Protein AF-A0A8T4UYF8-F1 (afdb_monomer_lite)

Sequence (352 aa):
MVNLKTIGKRIGRGVVSVAPYALANAGAAFVADSGIDSINQVVDLPQVVDDTLFYSSLGLFNLGVVYPIATEGLGNFVRNIFGRNTNVIGRNRLKAGLLAGLTALVVSGGREAFENIDVPSNEEQVIRNLQGNPELEGRIQNYIDNLRGRGLARARGVEDYSIYMKDLKSDEIFVEVNSDRQQMGASTLKLAVLAAGFESIHERRLVYTSEIKSDMEAMICRSNNNATNRMINRVGLDDINNFVKEQGLYQTVVHSIPAGGRTLDNKTSAKDLGNLLESIYEGRLHGSDEMKRILAMDCSGHSDRLVDNTCIPIKQADLRKTGGFVDEVYGKTGTTYGVNANAGVVEAEFLG

pLDDT: mean 71.02, std 25.48, range [24.88, 98.81]

Secondary structure (DSSP, 8-state):
---TTTGGGS--S--SSSHHHHHHHHHHHHHHHS-GGGGGGS-S-HHHHHHHHHHHHHHHHIIIIIHHHHHH-HHHHHHHHHSTT--HHHHHHHHHHHHHHHHHHHHHT--SS-TT----TTHHHHHHHTS--HHHHHHHHHHHHHHHHTT-----SGGG--EEEEETTTTEEEEEESTTS-EE-GGGGHHHHHHHHHHHHHTTSS---HHHHHHHHHHHHT--HHHHHHHHHHH-HHHHHHHHHHTT-TT-B--PPPTT----S-EE-HHHHHHHHHHHHTT-STTHHHHHHHHT---TT---TTTTTSS---SGGGHHHHSEEEEEEEEEEEEETTEEEEEEEEEEEE--

Structure (mmCIF, N/CA/C/O backbone):
data_AF-A0A8T4UYF8-F1
#
_entry.id   AF-A0A8T4UYF8-F1
#
loop_
_atom_site.group_PDB
_atom_site.id
_atom_site.type_symbol
_atom_site.label_atom_id
_atom_site.label_alt_id
_atom_site.label_comp_id
_atom_site.label_asym_id
_atom_site.label_entity_id
_atom_site.label_seq_id
_atom_site.pdbx_PDB_ins_code
_atom_site.Cartn_x
_atom_site.Cartn_y
_atom_site.Cartn_z
_atom_site.occupancy
_atom_site.B_iso_or_equiv
_atom_site.auth_seq_id
_atom_site.auth_comp_id
_atom_site.auth_asym_id
_atom_site.auth_atom_id
_atom_site.pdbx_PDB_model_num
ATOM 1 N N . MET A 1 1 ? -39.645 35.073 28.073 1.00 26.58 1 MET A N 1
ATOM 2 C CA . MET A 1 1 ? -40.871 34.714 27.325 1.00 26.58 1 MET A CA 1
ATOM 3 C C . MET A 1 1 ? -41.079 35.724 26.211 1.00 26.58 1 MET A C 1
ATOM 5 O O . MET A 1 1 ? -41.350 36.882 26.502 1.00 26.58 1 MET A O 1
ATOM 9 N N . VAL A 1 2 ? -40.890 35.322 24.956 1.00 27.44 2 VAL A N 1
ATOM 10 C CA . VAL A 1 2 ? -41.140 36.192 23.796 1.00 27.44 2 VAL A CA 1
ATOM 11 C C . VAL A 1 2 ? -42.595 36.013 23.355 1.00 27.44 2 VAL A C 1
ATOM 13 O O . VAL A 1 2 ? -43.088 34.895 23.247 1.00 27.44 2 VAL A O 1
ATOM 16 N N . ASN A 1 3 ? -43.304 37.127 23.169 1.00 24.88 3 ASN A N 1
ATOM 17 C CA . ASN A 1 3 ? -44.744 37.174 22.918 1.00 24.88 3 ASN A CA 1
ATOM 18 C C . ASN A 1 3 ? -45.065 36.894 21.434 1.00 24.88 3 ASN A C 1
ATOM 20 O O . ASN A 1 3 ? -44.803 37.720 20.561 1.00 24.88 3 ASN A O 1
ATOM 24 N N . LEU A 1 4 ? -45.667 35.730 21.168 1.00 31.03 4 LEU A N 1
ATOM 25 C CA . LEU A 1 4 ? -45.993 35.178 19.842 1.00 31.03 4 LEU A CA 1
ATOM 26 C C . LEU A 1 4 ? -47.048 35.966 19.037 1.00 31.03 4 LEU A C 1
ATOM 28 O O . LEU A 1 4 ? -47.265 35.676 17.861 1.00 31.03 4 LEU A O 1
ATOM 32 N N . LYS A 1 5 ? -47.703 36.986 19.610 1.00 28.25 5 LYS A N 1
ATOM 33 C CA . LYS A 1 5 ? -48.772 37.726 18.909 1.00 28.25 5 LYS A CA 1
ATOM 34 C C . LYS A 1 5 ? -48.280 38.703 17.836 1.00 28.25 5 LYS A C 1
ATOM 36 O O . LYS A 1 5 ? -49.058 39.060 16.953 1.00 28.25 5 LYS A O 1
ATOM 41 N N . THR A 1 6 ? -47.014 39.120 17.856 1.00 29.61 6 THR A N 1
ATOM 42 C CA . THR A 1 6 ? -46.514 40.146 16.917 1.00 29.61 6 THR A CA 1
ATOM 43 C C . THR A 1 6 ? -46.070 39.564 15.567 1.00 29.61 6 THR A C 1
ATOM 45 O O . THR A 1 6 ? -46.096 40.269 14.561 1.00 29.61 6 THR A O 1
ATOM 48 N N . ILE A 1 7 ? -45.753 38.265 15.501 1.00 34.62 7 ILE A N 1
ATOM 49 C CA . ILE A 1 7 ? -45.367 37.584 14.248 1.00 34.62 7 ILE A CA 1
ATOM 50 C C . ILE A 1 7 ? -46.598 37.340 13.349 1.00 34.62 7 ILE A C 1
ATOM 52 O O . ILE A 1 7 ? -46.504 37.391 12.123 1.00 34.62 7 ILE A O 1
ATOM 56 N N . GLY A 1 8 ? -47.788 37.193 13.943 1.00 31.11 8 GLY A N 1
ATOM 57 C CA . GLY A 1 8 ? -49.024 36.853 13.230 1.00 31.11 8 GLY A CA 1
ATOM 58 C C . GLY A 1 8 ? -49.637 37.953 12.352 1.00 31.11 8 GLY A C 1
ATOM 59 O O . GLY A 1 8 ? -50.547 37.662 11.583 1.00 31.11 8 GLY A O 1
ATOM 60 N N . LYS A 1 9 ? -49.172 39.210 12.413 1.00 28.80 9 LYS A N 1
ATOM 61 C CA . LYS A 1 9 ? -49.811 40.322 11.672 1.00 28.80 9 LYS A CA 1
ATOM 62 C C . LYS A 1 9 ? -49.185 40.674 10.318 1.00 28.80 9 LYS A C 1
ATOM 64 O O . LYS A 1 9 ? -49.760 41.491 9.606 1.00 28.80 9 LYS A O 1
ATOM 69 N N . ARG A 1 10 ? -48.067 40.051 9.924 1.00 30.89 10 ARG A N 1
ATOM 70 C CA . ARG A 1 10 ? -47.491 40.205 8.568 1.00 30.89 10 ARG A CA 1
ATOM 71 C C . ARG A 1 10 ? -47.780 39.042 7.616 1.00 30.89 10 ARG A C 1
ATOM 73 O O . ARG A 1 10 ? -47.441 39.139 6.445 1.00 30.89 10 ARG A O 1
ATOM 80 N N . ILE A 1 11 ? -48.465 37.997 8.077 1.00 36.25 11 ILE A N 1
ATOM 81 C CA . ILE A 1 11 ? -48.840 36.829 7.264 1.00 36.25 11 ILE A CA 1
ATOM 82 C C . ILE A 1 11 ? -50.359 36.851 7.048 1.00 36.25 11 ILE A C 1
ATOM 84 O O . ILE A 1 11 ? -51.096 35.945 7.419 1.00 36.25 11 ILE A O 1
ATOM 88 N N . GLY A 1 12 ? -50.854 37.967 6.519 1.00 32.00 12 GLY A N 1
ATOM 89 C CA . GLY A 1 12 ? -52.252 38.136 6.146 1.00 32.00 12 GLY A CA 1
ATOM 90 C C . GLY A 1 12 ? -52.361 38.214 4.633 1.00 32.00 12 GLY A C 1
ATOM 91 O O . GLY A 1 12 ? -52.101 39.280 4.085 1.00 32.00 12 GLY A O 1
ATOM 92 N N . ARG A 1 13 ? -52.809 37.107 4.018 1.00 31.42 13 ARG A N 1
ATOM 93 C CA . ARG A 1 13 ? -53.062 36.847 2.577 1.00 31.42 13 ARG A CA 1
ATOM 94 C C . ARG A 1 13 ? -51.943 36.079 1.868 1.00 31.42 13 ARG A C 1
ATOM 96 O O . ARG A 1 13 ? -51.074 36.650 1.225 1.00 31.42 13 ARG A O 1
ATOM 103 N N . GLY A 1 14 ? -52.029 34.756 1.988 1.00 27.05 14 GLY A N 1
ATOM 104 C CA . GLY A 1 14 ? -51.168 33.784 1.311 1.00 27.05 14 GLY A CA 1
ATOM 105 C C . GLY A 1 14 ? -51.099 32.460 2.073 1.00 27.05 14 GLY A C 1
ATOM 106 O O . GLY A 1 14 ? -50.016 31.944 2.309 1.00 27.05 14 GLY A O 1
ATOM 107 N N . VAL A 1 15 ? -52.237 31.953 2.556 1.00 33.66 15 VAL A N 1
ATOM 108 C CA . VAL A 1 15 ? -52.303 30.702 3.327 1.00 33.66 15 VAL A CA 1
ATOM 109 C C . VAL A 1 15 ? -52.756 29.597 2.384 1.00 33.66 15 VAL A C 1
ATOM 111 O O . VAL A 1 15 ? -53.934 29.590 2.064 1.00 33.66 15 VAL A O 1
ATOM 114 N N . VAL A 1 16 ? -51.821 28.735 1.949 1.00 28.17 16 VAL A N 1
ATOM 115 C CA . VAL A 1 16 ? -51.962 27.255 1.881 1.00 28.17 16 VAL A CA 1
ATOM 116 C C . VAL A 1 16 ? -50.580 26.545 1.895 1.00 28.17 16 VAL A C 1
ATOM 118 O O . VAL A 1 16 ? -50.503 25.422 2.368 1.00 28.17 16 VAL A O 1
ATOM 121 N N . SER A 1 17 ? -49.447 27.149 1.501 1.00 31.88 17 SER A N 1
ATOM 122 C CA . SER A 1 17 ? -48.210 26.362 1.247 1.00 31.88 17 SER A CA 1
ATOM 123 C C . SER A 1 17 ? -47.099 26.367 2.317 1.00 31.88 17 SER A C 1
ATOM 125 O O . SER A 1 17 ? -46.041 25.791 2.079 1.00 31.88 17 SER A O 1
ATOM 127 N N . VAL A 1 18 ? -47.279 26.993 3.487 1.00 29.02 18 VAL A N 1
ATOM 128 C CA . VAL A 1 18 ? -46.158 27.222 4.440 1.00 29.02 18 VAL A CA 1
ATOM 129 C C . VAL A 1 18 ? -46.223 26.353 5.705 1.00 29.02 18 VAL A C 1
ATOM 131 O O . VAL A 1 18 ? -45.251 26.276 6.453 1.00 29.02 18 VAL A O 1
ATOM 134 N N . ALA A 1 19 ? -47.334 25.651 5.944 1.00 27.73 19 ALA A N 1
ATOM 135 C CA . ALA A 1 19 ? -47.501 24.814 7.135 1.00 27.73 19 ALA A CA 1
ATOM 136 C C . ALA A 1 19 ? -46.472 23.661 7.244 1.00 27.73 19 ALA A C 1
ATOM 138 O O . ALA A 1 19 ? -45.906 23.506 8.326 1.00 27.73 19 ALA A O 1
ATOM 139 N N . PRO A 1 20 ? -46.126 22.924 6.163 1.00 32.16 20 PRO A N 1
ATOM 140 C CA . PRO A 1 20 ? -45.162 21.820 6.254 1.00 32.16 20 PRO A CA 1
ATOM 141 C C . PRO A 1 20 ? -43.732 22.306 6.537 1.00 32.16 20 PRO A C 1
ATOM 143 O O . PRO A 1 20 ? -43.001 21.699 7.311 1.00 32.16 20 PRO A O 1
ATOM 146 N N . TYR A 1 21 ? -43.346 23.449 5.961 1.00 32.12 21 TYR A N 1
ATOM 147 C CA . TYR A 1 21 ? -42.014 24.040 6.127 1.00 32.12 21 TYR A CA 1
ATOM 148 C C . TYR A 1 21 ? -41.824 24.704 7.496 1.00 32.12 21 TYR A C 1
ATOM 150 O O . TYR A 1 21 ? -40.721 24.699 8.044 1.00 32.12 21 TYR A O 1
ATOM 158 N N . ALA A 1 22 ? -42.892 25.267 8.065 1.00 32.50 22 ALA A N 1
ATOM 159 C CA . ALA A 1 22 ? -42.878 25.777 9.432 1.00 32.50 22 ALA A CA 1
ATOM 160 C C . ALA A 1 22 ? -42.795 24.632 10.457 1.00 32.50 22 ALA A C 1
ATOM 162 O O . ALA A 1 22 ? -42.057 24.755 11.431 1.00 32.50 22 ALA A O 1
ATOM 163 N N . LEU A 1 23 ? -43.484 23.511 10.206 1.00 35.47 23 LEU A N 1
ATOM 164 C CA . LEU A 1 23 ? -43.421 22.303 11.037 1.00 35.47 23 LEU A CA 1
ATOM 165 C C . LEU A 1 23 ? -42.045 21.624 10.976 1.00 35.47 23 LEU A C 1
ATOM 167 O O . LEU A 1 23 ? -41.491 21.305 12.023 1.00 35.47 23 LEU A O 1
ATOM 171 N N . ALA A 1 24 ? -41.444 21.491 9.788 1.00 38.06 24 ALA A N 1
ATOM 172 C CA . ALA A 1 24 ? -40.109 20.905 9.623 1.00 38.06 24 ALA A CA 1
ATOM 173 C C . ALA A 1 24 ? -39.006 21.717 10.331 1.00 38.06 24 ALA A C 1
ATOM 175 O O . ALA A 1 24 ? -38.120 21.151 10.971 1.00 38.06 24 ALA A O 1
ATOM 176 N N . ASN A 1 25 ? -39.087 23.052 10.287 1.00 37.75 25 ASN A N 1
ATOM 177 C CA . ASN A 1 25 ? -38.146 23.919 11.004 1.00 37.75 25 ASN A CA 1
ATOM 178 C C . ASN A 1 25 ? -38.409 23.958 12.521 1.00 37.75 25 ASN A C 1
ATOM 180 O O . ASN A 1 25 ? -37.461 24.070 13.297 1.00 37.75 25 ASN A O 1
ATOM 184 N N . ALA A 1 26 ? -39.668 23.839 12.960 1.00 35.84 26 ALA A N 1
ATOM 185 C CA . ALA A 1 26 ? -40.013 23.741 14.379 1.00 35.84 26 ALA A CA 1
ATOM 186 C C . ALA A 1 26 ? -39.571 22.400 14.996 1.00 35.84 26 ALA A C 1
ATOM 188 O O . ALA A 1 26 ? -39.073 22.394 16.119 1.00 35.84 26 ALA A O 1
ATOM 189 N N . GLY A 1 27 ? -39.676 21.290 14.252 1.00 37.41 27 GLY A N 1
ATOM 190 C CA . GLY A 1 27 ? -39.183 19.971 14.668 1.00 37.41 27 GLY A CA 1
ATOM 191 C C . GLY A 1 27 ? -37.662 19.939 14.835 1.00 37.41 27 GLY A C 1
ATOM 192 O O . GLY A 1 27 ? -37.162 19.524 15.878 1.00 37.41 27 GLY A O 1
ATOM 193 N N . ALA A 1 28 ? -36.922 20.502 13.873 1.00 39.75 28 ALA A N 1
ATOM 194 C CA . ALA A 1 28 ? -35.467 20.635 13.968 1.00 39.75 28 ALA A CA 1
ATOM 195 C C . ALA A 1 28 ? -35.020 21.522 15.150 1.00 39.75 28 ALA A C 1
ATOM 197 O O . ALA A 1 28 ? -34.016 21.227 15.796 1.00 39.75 28 ALA A O 1
ATOM 198 N N . ALA A 1 29 ? -35.773 22.584 15.466 1.00 34.88 29 ALA A N 1
ATOM 199 C CA . ALA A 1 29 ? -35.500 23.437 16.622 1.00 34.88 29 ALA A CA 1
ATOM 200 C C . ALA A 1 29 ? -35.804 22.736 17.960 1.00 34.88 29 ALA A C 1
ATOM 202 O O . ALA A 1 29 ? -35.047 22.900 18.912 1.00 34.88 29 ALA A O 1
ATOM 203 N N . PHE A 1 30 ? -36.862 21.923 18.031 1.00 34.69 30 PHE A N 1
ATOM 204 C CA . PHE A 1 30 ? -37.230 21.173 19.236 1.00 34.69 30 PHE A CA 1
ATOM 205 C C . PHE A 1 30 ? -36.203 20.084 19.589 1.00 34.69 30 PHE A C 1
ATOM 207 O O . PHE A 1 30 ? -35.851 19.934 20.756 1.00 34.69 30 PHE A O 1
ATOM 214 N N . VAL A 1 31 ? -35.664 19.378 18.588 1.00 39.56 31 VAL A N 1
ATOM 215 C CA . VAL A 1 31 ? -34.604 18.362 18.765 1.00 39.56 31 VAL A CA 1
ATOM 216 C C . VAL A 1 31 ? -33.246 18.994 19.094 1.00 39.56 31 VAL A C 1
ATOM 218 O O . VAL A 1 31 ? -32.438 18.396 19.796 1.00 39.56 31 VAL A O 1
ATOM 221 N N . ALA A 1 32 ? -32.985 20.214 18.618 1.00 38.75 32 ALA A N 1
ATOM 222 C CA . ALA A 1 32 ? -31.758 20.939 18.944 1.00 38.75 32 ALA A CA 1
ATOM 223 C C . ALA A 1 32 ? -31.771 21.557 20.358 1.00 38.75 32 ALA A C 1
ATOM 225 O O . ALA A 1 32 ? -30.708 21.687 20.961 1.00 38.75 32 ALA A O 1
ATOM 226 N N . ASP A 1 33 ? -32.946 21.940 20.876 1.00 32.50 33 ASP A N 1
ATOM 227 C CA . ASP A 1 33 ? -33.107 22.552 22.210 1.00 32.50 33 ASP A CA 1
ATOM 228 C C . ASP A 1 33 ? -33.324 21.499 23.318 1.00 32.50 33 ASP A C 1
ATOM 230 O O . ASP A 1 33 ? -32.934 21.693 24.469 1.00 32.50 33 ASP A O 1
ATOM 234 N N . SER A 1 34 ? -33.879 20.336 22.963 1.00 31.22 34 SER A N 1
ATOM 235 C CA . SER A 1 34 ? -34.036 19.188 23.861 1.00 31.22 34 SER A CA 1
ATOM 236 C C . SER A 1 34 ? -32.854 18.242 23.667 1.00 31.22 34 SER A C 1
ATOM 238 O O . SER A 1 34 ? -32.863 17.411 22.764 1.00 31.22 34 SER A O 1
ATOM 240 N N . GLY A 1 35 ? -31.818 18.363 24.499 1.00 31.23 35 GLY A N 1
ATOM 241 C CA . GLY A 1 35 ? -30.735 17.377 24.544 1.00 31.23 35 GLY A CA 1
ATOM 242 C C . GLY A 1 35 ? -31.276 15.938 24.578 1.00 31.23 35 GLY A C 1
ATOM 243 O O . GLY A 1 35 ? -32.357 15.691 25.114 1.00 31.23 35 GLY A O 1
ATOM 244 N N . ILE A 1 36 ? -30.505 15.013 23.998 1.00 35.94 36 ILE A N 1
ATOM 245 C CA . ILE A 1 36 ? -30.775 13.578 23.739 1.00 35.94 36 ILE A CA 1
ATOM 246 C C . ILE A 1 36 ? -31.437 12.795 24.903 1.00 35.94 36 ILE A C 1
ATOM 248 O O . ILE A 1 36 ? -31.991 11.721 24.690 1.00 35.94 36 ILE A O 1
ATOM 252 N N . ASP A 1 37 ? -31.495 13.345 26.111 1.00 31.83 37 ASP A N 1
ATOM 253 C CA . ASP A 1 37 ? -31.979 12.679 27.319 1.00 31.83 37 ASP A CA 1
ATOM 254 C C . ASP A 1 37 ? -33.512 12.659 27.515 1.00 31.83 37 ASP A C 1
ATOM 256 O O . ASP A 1 37 ? -33.985 12.081 28.492 1.00 31.83 37 ASP A O 1
ATOM 260 N N . SER A 1 38 ? -34.325 13.243 26.621 1.00 32.69 38 SER A N 1
ATOM 261 C CA . SER A 1 38 ? -35.788 13.371 26.850 1.00 32.69 38 SER A CA 1
ATOM 262 C C . SER A 1 38 ? -36.702 12.521 25.953 1.00 32.69 38 SER A C 1
ATOM 264 O O . SER A 1 38 ? -37.920 12.554 26.138 1.00 32.69 38 SER A O 1
ATOM 266 N N . ILE A 1 39 ? -36.166 11.716 25.024 1.00 34.59 39 ILE A N 1
ATOM 267 C CA . ILE A 1 39 ? -36.991 10.880 24.118 1.00 34.59 39 ILE A CA 1
ATOM 268 C C . ILE A 1 39 ? -37.855 9.864 24.892 1.00 34.59 39 ILE A C 1
ATOM 270 O O . ILE A 1 39 ? -38.942 9.509 24.448 1.00 34.59 39 ILE A O 1
ATOM 274 N N . ASN A 1 40 ? -37.453 9.486 26.108 1.00 31.97 40 ASN A N 1
ATOM 275 C CA . ASN A 1 40 ? -38.199 8.536 26.938 1.00 31.97 40 ASN A CA 1
ATOM 276 C C . ASN A 1 40 ? -39.449 9.114 27.635 1.00 31.97 40 ASN A C 1
ATOM 278 O O . ASN A 1 40 ? -40.141 8.363 28.316 1.00 31.97 40 ASN A O 1
ATOM 282 N N . GLN A 1 41 ? -39.749 10.417 27.519 1.00 32.91 41 GLN A N 1
ATOM 283 C CA . GLN A 1 41 ? -40.900 11.031 28.208 1.00 32.91 41 GLN A CA 1
ATOM 284 C C . GLN A 1 41 ? -42.023 11.532 27.289 1.00 32.91 41 GLN A C 1
ATOM 286 O O . GLN A 1 41 ? -43.061 11.955 27.798 1.00 32.91 41 GLN A O 1
ATOM 291 N N . VAL A 1 42 ? -41.882 11.450 25.960 1.00 32.78 42 VAL A N 1
ATOM 292 C CA . VAL A 1 42 ? -42.916 11.925 25.025 1.00 32.78 42 VAL A CA 1
ATOM 293 C C . VAL A 1 42 ? -43.492 10.777 24.187 1.00 32.78 42 VAL A C 1
ATOM 295 O O . VAL A 1 42 ? -43.144 10.585 23.032 1.00 32.78 42 VAL A O 1
ATOM 298 N N . VAL A 1 43 ? -44.447 10.091 24.821 1.00 30.83 43 VAL A N 1
ATOM 299 C CA . VAL A 1 43 ? -45.729 9.612 24.266 1.00 30.83 43 VAL A CA 1
ATOM 300 C C . VAL A 1 43 ? -45.731 8.427 23.279 1.00 30.83 43 VAL A C 1
ATOM 302 O O . VAL A 1 43 ? -45.382 8.534 22.109 1.00 30.83 43 VAL A O 1
ATOM 305 N N . ASP A 1 44 ? -46.331 7.337 23.774 1.00 37.06 44 ASP A N 1
ATOM 306 C CA . ASP A 1 44 ? -46.892 6.163 23.086 1.00 37.06 44 ASP A CA 1
ATOM 307 C C . ASP A 1 44 ? -47.939 6.500 21.999 1.00 37.06 44 ASP A C 1
ATOM 309 O O . ASP A 1 44 ? -49.135 6.252 22.164 1.00 37.06 44 ASP A O 1
ATOM 313 N N . LEU A 1 45 ? -47.518 7.036 20.852 1.00 34.25 45 LEU A N 1
ATOM 314 C CA . LEU A 1 45 ? -48.330 7.062 19.626 1.00 34.25 45 LEU A CA 1
ATOM 315 C C . LEU A 1 45 ? -47.416 6.874 18.397 1.00 34.25 45 LEU A C 1
ATOM 317 O O . LEU A 1 45 ? -46.779 7.842 17.978 1.00 34.25 45 LEU A O 1
ATOM 321 N N . PRO A 1 46 ? -47.363 5.672 17.782 1.00 41.53 46 PRO A N 1
ATOM 322 C CA . PRO A 1 46 ? -46.419 5.341 16.702 1.00 41.53 46 PRO A CA 1
ATOM 323 C C . PRO A 1 46 ? -46.420 6.340 15.533 1.00 41.53 46 PRO A C 1
ATOM 325 O O . PRO A 1 46 ? -45.372 6.725 15.033 1.00 41.53 46 PRO A O 1
ATOM 328 N N . GLN A 1 47 ? -47.598 6.855 15.169 1.00 38.72 47 GLN A N 1
ATOM 329 C CA . GLN A 1 47 ? -47.774 7.779 14.044 1.00 38.72 47 GLN A CA 1
ATOM 330 C C . GLN A 1 47 ? -47.121 9.157 14.250 1.00 38.72 47 GLN A C 1
ATOM 332 O O . GLN A 1 47 ? -46.646 9.766 13.299 1.00 38.72 47 GLN A O 1
ATOM 337 N N . VAL A 1 48 ? -47.077 9.660 15.489 1.00 38.69 48 VAL A N 1
ATOM 338 C CA . VAL A 1 48 ? -46.519 10.994 15.785 1.00 38.69 48 VAL A CA 1
ATOM 339 C C . VAL A 1 48 ? -44.990 10.958 15.786 1.00 38.69 48 VAL A C 1
ATOM 341 O O . VAL A 1 48 ? -44.346 11.943 15.419 1.00 38.69 48 VAL A O 1
ATOM 344 N N . VAL A 1 49 ? -44.410 9.820 16.175 1.00 44.28 49 VAL A N 1
ATOM 345 C CA . VAL A 1 49 ? -42.962 9.586 16.173 1.00 44.28 49 VAL A CA 1
ATOM 346 C C . VAL A 1 49 ? -42.440 9.527 14.737 1.00 44.28 49 VAL A C 1
ATOM 348 O O . VAL A 1 49 ? -41.473 10.224 14.426 1.00 44.28 49 VAL A O 1
ATOM 351 N N . ASP A 1 50 ? -43.134 8.806 13.853 1.00 48.34 50 ASP A N 1
ATOM 352 C CA . ASP A 1 50 ? -42.765 8.675 12.439 1.00 48.34 50 ASP A CA 1
ATOM 353 C C . ASP A 1 50 ? -42.857 10.015 11.693 1.00 48.34 50 ASP A C 1
ATOM 355 O O . ASP A 1 50 ? -41.898 10.426 11.038 1.00 48.34 50 ASP A O 1
ATOM 359 N N . ASP A 1 51 ? -43.944 10.774 11.871 1.00 45.22 51 ASP A N 1
ATOM 360 C CA . ASP A 1 51 ? -44.089 12.096 11.248 1.00 45.22 51 ASP A CA 1
ATOM 361 C C . ASP A 1 51 ? -43.025 13.085 11.758 1.00 45.22 51 ASP A C 1
ATOM 363 O O . ASP A 1 51 ? -42.410 13.827 10.984 1.00 45.22 51 ASP A O 1
ATOM 367 N N . THR A 1 52 ? -42.750 13.083 13.066 1.00 46.81 52 THR A N 1
ATOM 368 C CA . THR A 1 52 ? -41.750 13.981 13.668 1.00 46.81 52 THR A CA 1
ATOM 369 C C . THR A 1 52 ? -40.338 13.639 13.194 1.00 46.81 52 THR A C 1
ATOM 371 O O . THR A 1 52 ? -39.564 14.545 12.864 1.00 46.81 52 THR A O 1
ATOM 374 N N . LEU A 1 53 ? -40.000 12.349 13.107 1.00 48.81 53 LEU A N 1
ATOM 375 C CA . LEU A 1 53 ? -38.721 11.870 12.580 1.00 48.81 53 LEU A CA 1
ATOM 376 C C . LEU A 1 53 ? -38.577 12.191 11.094 1.00 48.81 53 LEU A C 1
ATOM 378 O O . LEU A 1 53 ? -37.529 12.694 10.684 1.00 48.81 53 LEU A O 1
ATOM 382 N N . PHE A 1 54 ? -39.625 11.977 10.299 1.00 49.88 54 PHE A N 1
ATOM 383 C CA . PHE A 1 54 ? -39.633 12.279 8.872 1.00 49.88 54 PHE A CA 1
ATOM 384 C C . PHE A 1 54 ? -39.380 13.768 8.601 1.00 49.88 54 PHE A C 1
ATOM 386 O O . PHE A 1 54 ? -38.445 14.122 7.876 1.00 49.88 54 PHE A O 1
ATOM 393 N N . TYR A 1 55 ? -40.152 14.662 9.227 1.00 48.88 55 TYR A N 1
ATOM 394 C CA . TYR A 1 55 ? -40.023 16.103 8.991 1.00 48.88 55 TYR A CA 1
ATOM 395 C C . TYR A 1 55 ? -38.725 16.695 9.555 1.00 48.88 55 TYR A C 1
ATOM 397 O O . TYR A 1 55 ? -38.149 17.596 8.936 1.00 48.88 55 TYR A O 1
ATOM 405 N N . SER A 1 56 ? -38.217 16.167 10.673 1.00 51.03 56 SER A N 1
ATOM 406 C CA . SER A 1 56 ? -36.908 16.562 11.215 1.00 51.03 56 SER A CA 1
ATOM 407 C C . SER A 1 56 ? -35.769 16.131 10.288 1.00 51.03 56 SER A C 1
ATOM 409 O O . SER A 1 56 ? -34.851 16.909 10.015 1.00 51.03 56 SER A O 1
ATOM 411 N N . SER A 1 57 ? -35.866 14.925 9.729 1.00 52.09 57 SER A N 1
ATOM 412 C CA . SER A 1 57 ? -34.875 14.376 8.803 1.00 52.09 57 SER A CA 1
ATOM 413 C C . SER A 1 57 ? -34.862 15.127 7.465 1.00 52.09 57 SER A C 1
ATOM 415 O O . SER A 1 57 ? -33.803 15.497 6.956 1.00 52.09 57 SER A O 1
ATOM 417 N N . LEU A 1 58 ? -36.038 15.482 6.941 1.00 52.69 58 LEU A N 1
ATOM 418 C CA . LEU A 1 58 ? -36.162 16.319 5.747 1.00 52.69 58 LEU A CA 1
ATOM 419 C C . LEU A 1 58 ? -35.620 17.744 5.977 1.00 52.69 58 LEU A C 1
ATOM 421 O O . LEU A 1 58 ? -35.024 18.343 5.078 1.00 52.69 58 LEU A O 1
ATOM 425 N N . GLY A 1 59 ? -35.785 18.290 7.186 1.00 51.78 59 GLY A N 1
ATOM 426 C CA . GLY A 1 59 ? -35.187 19.565 7.593 1.00 51.78 59 GLY A CA 1
ATOM 427 C C . GLY A 1 59 ? -33.656 19.526 7.573 1.00 51.78 59 GLY A C 1
ATOM 428 O O . GLY A 1 59 ? -33.017 20.418 7.008 1.00 51.78 59 GLY A O 1
ATOM 429 N N . LEU A 1 60 ? -33.061 18.459 8.111 1.00 51.94 60 LEU A N 1
ATOM 430 C CA . LEU A 1 60 ? -31.610 18.249 8.103 1.00 51.94 60 LEU A CA 1
ATOM 431 C C . LEU A 1 60 ? -31.055 18.024 6.690 1.00 51.94 60 LEU A C 1
ATOM 433 O O . LEU A 1 60 ? -30.023 18.605 6.349 1.00 51.94 60 LEU A O 1
ATOM 437 N N . PHE A 1 61 ? -31.755 17.264 5.841 1.00 53.91 61 PHE A N 1
ATOM 438 C CA . PHE A 1 61 ? -31.393 17.101 4.429 1.00 53.91 61 PHE A CA 1
ATOM 439 C C . PHE A 1 61 ? -31.420 18.441 3.683 1.00 53.91 61 PHE A C 1
ATOM 441 O O . PHE A 1 61 ? -30.472 18.793 2.977 1.00 53.91 61 PHE A O 1
ATOM 448 N N . ASN A 1 62 ? -32.464 19.247 3.892 1.00 52.12 62 ASN A N 1
ATOM 449 C CA . ASN A 1 62 ? -32.560 20.563 3.269 1.00 52.12 62 ASN A CA 1
ATOM 450 C C . ASN A 1 62 ? -31.433 21.500 3.716 1.00 52.12 62 ASN A C 1
ATOM 452 O O . ASN A 1 62 ? -30.839 22.172 2.879 1.00 52.12 62 ASN A O 1
ATOM 456 N N . LEU A 1 63 ? -31.094 21.528 5.007 1.00 52.78 63 LEU A N 1
ATOM 457 C CA . LEU A 1 63 ? -30.024 22.384 5.530 1.00 52.78 63 LEU A CA 1
ATOM 458 C C . LEU A 1 63 ? -28.616 21.897 5.157 1.00 52.78 63 LEU A C 1
ATOM 460 O O . LEU A 1 63 ? -27.708 22.718 5.015 1.00 52.78 63 LEU A O 1
ATOM 464 N N . GLY A 1 64 ? -28.419 20.583 5.031 1.00 52.00 64 GLY A N 1
ATOM 465 C CA . GLY A 1 64 ? -27.121 19.971 4.738 1.00 52.00 64 GLY A CA 1
ATOM 466 C C . GLY A 1 64 ? -26.805 19.827 3.248 1.00 52.00 64 GLY A C 1
ATOM 467 O O . GLY A 1 64 ? -25.631 19.814 2.884 1.00 52.00 64 GLY A O 1
ATOM 468 N N . VAL A 1 65 ? -27.829 19.730 2.393 1.00 52.81 65 VAL A N 1
ATOM 469 C CA . VAL A 1 65 ? -27.677 19.392 0.967 1.00 52.81 65 VAL A CA 1
ATOM 470 C C . VAL A 1 65 ? -28.342 20.433 0.069 1.00 52.81 65 VAL A C 1
ATOM 472 O O . VAL A 1 65 ? -27.665 21.091 -0.718 1.00 52.81 65 VAL A O 1
ATOM 475 N N . VAL A 1 66 ? -29.657 20.630 0.196 1.00 49.94 66 VAL A N 1
ATOM 476 C CA . VAL A 1 66 ? -30.426 21.441 -0.769 1.00 49.94 66 VAL A CA 1
ATOM 477 C C . VAL A 1 66 ? -30.090 22.929 -0.669 1.00 49.94 66 VAL A C 1
ATOM 479 O O . VAL A 1 66 ? -29.841 23.575 -1.686 1.00 49.94 66 VAL A O 1
ATOM 482 N N . TYR A 1 67 ? -30.046 23.478 0.545 1.00 49.16 67 TYR A N 1
ATOM 483 C CA . TYR A 1 67 ? -29.763 24.891 0.786 1.00 49.16 67 TYR A CA 1
ATOM 484 C C . TYR A 1 67 ? -28.358 25.288 0.297 1.00 49.16 67 TYR A C 1
ATOM 486 O O . TYR A 1 67 ? -28.278 26.218 -0.502 1.00 49.16 67 TYR A O 1
ATOM 494 N N . PRO A 1 68 ? -27.272 24.563 0.638 1.00 49.31 68 PRO A N 1
ATOM 495 C CA . PRO A 1 68 ? -25.943 24.848 0.095 1.00 49.31 68 PRO A CA 1
ATOM 496 C C . PRO A 1 68 ? -25.861 24.769 -1.436 1.00 49.31 68 PRO A C 1
ATOM 498 O O . PRO A 1 68 ? -25.251 25.637 -2.057 1.00 49.31 68 PRO A O 1
ATOM 501 N N . ILE A 1 69 ? -26.500 23.774 -2.070 1.00 49.88 69 ILE A N 1
ATOM 502 C CA . ILE A 1 69 ? -26.540 23.669 -3.541 1.00 49.88 69 ILE A CA 1
ATOM 503 C C . ILE A 1 69 ? -27.240 24.888 -4.147 1.00 49.88 69 ILE A C 1
ATOM 505 O O . ILE A 1 69 ? -26.751 25.449 -5.129 1.00 49.88 69 ILE A O 1
ATOM 509 N N . ALA A 1 70 ? -28.364 25.305 -3.564 1.00 42.50 70 ALA A N 1
ATOM 510 C CA . ALA A 1 70 ? -29.137 26.442 -4.043 1.00 42.50 70 ALA A CA 1
ATOM 511 C C . ALA A 1 70 ? -28.400 27.780 -3.862 1.00 42.50 70 ALA A C 1
ATOM 513 O O . ALA A 1 70 ? -28.548 28.668 -4.700 1.00 42.50 70 ALA A O 1
ATOM 514 N N . THR A 1 71 ? -27.599 27.934 -2.802 1.00 44.53 71 THR A N 1
ATOM 515 C CA . THR A 1 71 ? -26.887 29.189 -2.513 1.00 44.53 71 THR A CA 1
ATOM 516 C C . THR A 1 71 ? -25.507 29.281 -3.161 1.00 44.53 71 THR A C 1
ATOM 518 O O . THR A 1 71 ? -25.084 30.372 -3.531 1.00 44.53 71 THR A O 1
ATOM 521 N N . GLU A 1 72 ? -24.789 28.165 -3.296 1.00 54.06 72 GLU A N 1
ATOM 522 C CA . GLU A 1 72 ? -23.385 28.147 -3.744 1.00 54.06 72 GLU A CA 1
ATOM 523 C C . GLU A 1 72 ? -23.207 27.560 -5.156 1.00 54.06 72 GLU A C 1
ATOM 525 O O . GLU A 1 72 ? -22.169 27.771 -5.793 1.00 54.06 72 GLU A O 1
ATOM 530 N N . GLY A 1 73 ? -24.222 26.857 -5.668 1.00 44.84 73 GLY A N 1
ATOM 531 C CA . GLY A 1 73 ? -24.206 26.151 -6.947 1.00 44.84 73 GLY A CA 1
ATOM 532 C C . GLY A 1 73 ? -23.581 24.755 -6.851 1.00 44.84 73 GLY A C 1
ATOM 533 O O . GLY A 1 73 ? -22.583 24.542 -6.160 1.00 44.84 73 GLY A O 1
ATOM 534 N N . LEU A 1 74 ? -24.134 23.793 -7.603 1.00 44.91 74 LEU A N 1
ATOM 535 C CA . LEU A 1 74 ? -23.767 22.368 -7.531 1.00 44.91 74 LEU A CA 1
ATOM 536 C C . LEU A 1 74 ? -22.260 22.111 -7.714 1.00 44.91 74 LEU A C 1
ATOM 538 O O . LEU A 1 74 ? -21.672 21.323 -6.982 1.00 44.91 74 LEU A O 1
ATOM 542 N N . GLY A 1 75 ? -21.608 22.805 -8.651 1.00 43.28 75 GLY A N 1
ATOM 543 C CA . GLY A 1 75 ? -20.173 22.630 -8.898 1.00 43.28 75 GLY A CA 1
ATOM 544 C C . GLY A 1 75 ? -19.285 23.096 -7.738 1.00 43.28 75 GLY A C 1
ATOM 545 O O . GLY A 1 75 ? -18.264 22.469 -7.456 1.00 43.28 75 GLY A O 1
ATOM 546 N N . ASN A 1 76 ? -19.672 24.166 -7.037 1.00 52.53 76 ASN A N 1
ATOM 547 C CA . ASN A 1 76 ? -18.940 24.638 -5.861 1.00 52.53 76 ASN A CA 1
ATOM 548 C C . ASN A 1 76 ? -19.276 23.804 -4.627 1.00 52.53 76 ASN A C 1
ATOM 550 O O . ASN A 1 76 ? -18.374 23.523 -3.851 1.00 52.53 76 ASN A O 1
ATOM 554 N N . PHE A 1 77 ? -20.518 23.333 -4.500 1.00 54.22 77 PHE A N 1
ATOM 555 C CA . PHE A 1 77 ? -20.921 22.370 -3.478 1.00 54.22 77 PHE A CA 1
ATOM 556 C C . PHE A 1 77 ? -20.084 21.085 -3.568 1.00 54.22 77 PHE A C 1
ATOM 558 O O . PHE A 1 77 ? -19.415 20.721 -2.607 1.00 54.22 77 PHE A O 1
ATOM 565 N N . VAL A 1 78 ? -20.000 20.463 -4.750 1.00 51.38 78 VAL A N 1
ATOM 566 C CA . VAL A 1 78 ? -19.160 19.272 -4.984 1.00 51.38 78 VAL A CA 1
ATOM 567 C C . VAL A 1 78 ? -17.685 19.572 -4.685 1.00 51.38 78 VAL A C 1
ATOM 569 O O . VAL A 1 78 ? -17.012 18.793 -4.010 1.00 51.38 78 VAL A O 1
ATOM 572 N N . ARG A 1 79 ? -17.171 20.738 -5.097 1.00 52.47 79 ARG A N 1
ATOM 573 C CA . ARG A 1 79 ? -15.787 21.148 -4.803 1.00 52.47 79 ARG A CA 1
ATOM 574 C C . ARG A 1 79 ? -15.540 21.410 -3.311 1.00 52.47 79 ARG A C 1
ATOM 576 O O . ARG A 1 79 ? -14.457 21.108 -2.828 1.00 52.47 79 ARG A O 1
ATOM 583 N N . ASN A 1 80 ? -16.519 21.925 -2.574 1.00 53.88 80 ASN A N 1
ATOM 584 C CA . ASN A 1 80 ? -16.467 22.159 -1.126 1.00 53.88 80 ASN A CA 1
ATOM 585 C C . ASN A 1 80 ? -16.692 20.882 -0.302 1.00 53.88 80 ASN A C 1
ATOM 587 O O . ASN A 1 80 ? -16.599 20.923 0.922 1.00 53.88 80 ASN A O 1
ATOM 591 N N . ILE A 1 81 ? -16.970 19.752 -0.949 1.00 52.47 81 ILE A N 1
ATOM 592 C CA . ILE A 1 81 ? -17.137 18.444 -0.308 1.00 52.47 81 ILE A CA 1
ATOM 593 C C . ILE A 1 81 ? -15.920 17.564 -0.572 1.00 52.47 81 ILE A C 1
ATOM 595 O O . ILE A 1 81 ? -15.324 17.022 0.358 1.00 52.47 81 ILE A O 1
ATOM 599 N N . PHE A 1 82 ? -15.522 17.478 -1.840 1.00 50.19 82 PHE A N 1
ATOM 600 C CA . PHE A 1 82 ? -14.428 16.627 -2.312 1.00 50.19 82 PHE A CA 1
ATOM 601 C C . PHE A 1 82 ? -13.112 17.401 -2.505 1.00 50.19 82 PHE A C 1
ATOM 603 O O . PHE A 1 82 ? -12.115 16.861 -2.980 1.00 50.19 82 PHE A O 1
ATOM 610 N N . GLY A 1 83 ? -13.090 18.687 -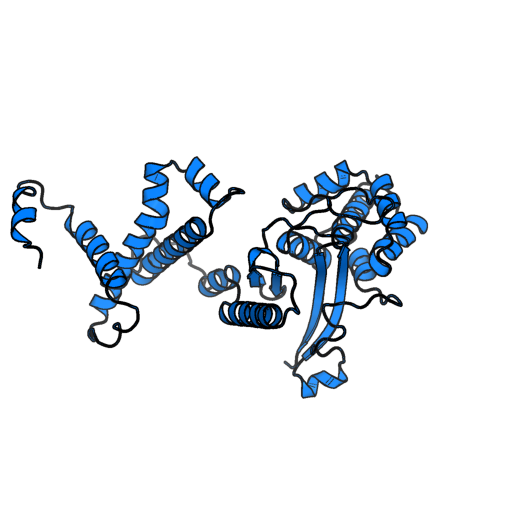2.145 1.00 42.53 83 GLY A N 1
ATOM 611 C CA . GLY A 1 83 ? -11.915 19.546 -2.235 1.00 42.53 83 GLY A CA 1
ATOM 612 C C . GLY A 1 83 ? -10.882 19.290 -1.139 1.00 42.53 83 GLY A C 1
ATOM 613 O O . GLY A 1 83 ? -11.182 18.848 -0.031 1.00 42.53 83 GLY A O 1
ATOM 614 N N . ARG A 1 84 ? -9.631 19.646 -1.438 1.00 39.44 84 ARG A N 1
ATOM 615 C CA . ARG A 1 84 ? -8.454 19.399 -0.586 1.00 39.44 84 ARG A CA 1
ATOM 616 C C . ARG A 1 84 ? -8.411 20.192 0.739 1.00 39.44 84 ARG A C 1
ATOM 618 O O . ARG A 1 84 ? -7.557 19.894 1.559 1.00 39.44 84 ARG A O 1
ATOM 625 N N . ASN A 1 85 ? -9.305 21.167 0.961 1.00 42.22 85 ASN A N 1
ATOM 626 C CA . ASN A 1 85 ? -9.266 22.117 2.097 1.00 42.22 85 ASN A CA 1
ATOM 627 C C . ASN A 1 85 ? -10.559 22.172 2.940 1.00 42.22 85 ASN A C 1
ATOM 629 O O . ASN A 1 85 ? -10.829 23.154 3.628 1.00 42.22 85 ASN A O 1
ATOM 633 N N . THR A 1 86 ? -11.404 21.150 2.875 1.00 45.44 86 THR A N 1
ATOM 634 C CA . THR A 1 86 ? -12.713 21.171 3.542 1.00 45.44 86 THR A CA 1
ATOM 635 C C . THR A 1 86 ? -12.576 20.928 5.046 1.00 45.44 86 THR A C 1
ATOM 637 O O . THR A 1 86 ? -12.092 19.873 5.453 1.00 45.44 86 THR A O 1
ATOM 640 N N . ASN A 1 87 ? -13.035 21.873 5.873 1.00 44.09 87 ASN A N 1
ATOM 641 C CA . ASN A 1 87 ? -13.056 21.712 7.329 1.00 44.09 87 ASN A CA 1
ATOM 642 C C . ASN A 1 87 ? -14.012 20.581 7.755 1.00 44.09 87 ASN A C 1
ATOM 644 O O . ASN A 1 87 ? -15.093 20.426 7.184 1.00 44.09 87 ASN A O 1
ATOM 648 N N . VAL A 1 88 ? -13.636 19.847 8.809 1.00 39.31 88 VAL A N 1
ATOM 649 C CA . VAL A 1 88 ? -14.351 18.681 9.381 1.00 39.31 88 VAL A CA 1
ATOM 650 C C . VAL A 1 88 ? -15.852 18.939 9.578 1.00 39.31 88 VAL A C 1
ATOM 652 O O . VAL A 1 88 ? -16.687 18.084 9.292 1.00 39.31 88 VAL A O 1
ATOM 655 N N . ILE A 1 89 ? -16.211 20.162 9.973 1.00 37.19 89 ILE A N 1
ATOM 656 C CA . ILE A 1 89 ? -17.597 20.598 10.189 1.00 37.19 89 ILE A CA 1
ATOM 657 C C . ILE A 1 89 ? -18.431 20.524 8.895 1.00 37.19 89 ILE A C 1
ATOM 659 O O . ILE A 1 89 ? -19.588 20.121 8.941 1.00 37.19 89 ILE A O 1
ATOM 663 N N . GLY A 1 90 ? -17.865 20.865 7.733 1.00 42.12 90 GLY A N 1
ATOM 664 C CA . GLY A 1 90 ? -18.572 20.812 6.446 1.00 42.12 90 GLY A CA 1
ATOM 665 C C . GLY A 1 90 ? -18.863 19.381 5.988 1.00 42.12 90 GLY A C 1
ATOM 666 O O . GLY A 1 90 ? -19.976 19.083 5.559 1.00 42.12 90 GLY A O 1
ATOM 667 N N . ARG A 1 91 ? -17.898 18.468 6.169 1.00 49.53 91 ARG A N 1
ATOM 668 C CA . ARG A 1 91 ? -18.068 17.041 5.842 1.00 49.53 91 ARG A CA 1
ATOM 669 C C . ARG A 1 91 ? -19.064 16.350 6.774 1.00 49.53 91 ARG A C 1
ATOM 671 O O . ARG A 1 91 ? -19.906 15.595 6.299 1.00 49.53 91 ARG A O 1
ATOM 678 N N . ASN A 1 92 ? -19.025 16.655 8.071 1.00 44.06 92 ASN A N 1
ATOM 679 C CA . ASN A 1 92 ? -19.970 16.091 9.040 1.00 44.06 92 ASN A CA 1
ATOM 680 C C . ASN A 1 92 ? -21.403 16.586 8.803 1.00 44.06 92 ASN A C 1
ATOM 682 O O . ASN A 1 92 ? -22.342 15.806 8.926 1.00 44.06 92 ASN A O 1
ATOM 686 N N . ARG A 1 93 ? -21.582 17.848 8.386 1.00 46.28 93 ARG A N 1
ATOM 687 C CA . ARG A 1 93 ? -22.898 18.389 8.002 1.00 46.28 93 ARG A CA 1
ATOM 688 C C . ARG A 1 93 ? -23.465 17.725 6.748 1.00 46.28 93 ARG A C 1
ATOM 690 O O . ARG A 1 93 ? -24.664 17.472 6.706 1.00 46.28 93 ARG A O 1
ATOM 697 N N . LEU A 1 94 ? -22.624 17.396 5.766 1.00 49.53 94 LEU A N 1
ATOM 698 C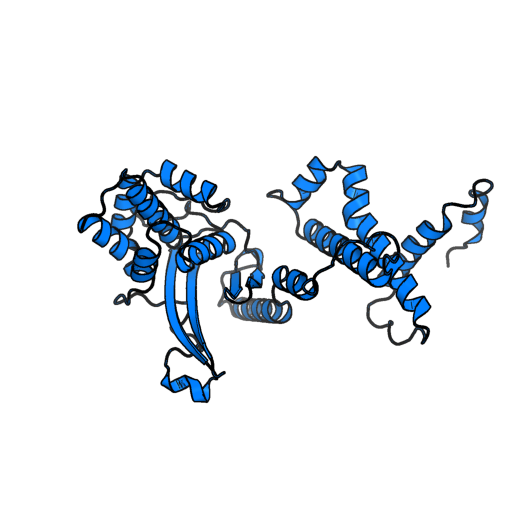 CA . LEU A 1 94 ? -23.050 16.642 4.586 1.00 49.53 94 LEU A CA 1
ATOM 699 C C . LEU A 1 94 ? -23.422 15.196 4.932 1.00 49.53 94 LEU A C 1
ATOM 701 O O . LEU A 1 94 ? -24.476 14.733 4.510 1.00 49.53 94 LEU A O 1
ATOM 705 N N . LYS A 1 95 ? -22.578 14.496 5.705 1.00 46.56 95 LYS A N 1
ATOM 706 C CA . LYS A 1 95 ? -22.858 13.123 6.155 1.00 46.56 95 LYS A CA 1
ATOM 707 C C . LYS A 1 95 ? -24.176 13.065 6.930 1.00 46.56 95 LYS A C 1
ATOM 709 O O . LYS A 1 95 ? -25.011 12.224 6.628 1.00 46.56 95 LYS A O 1
ATOM 714 N N . ALA A 1 96 ? -24.399 14.009 7.847 1.00 46.91 96 ALA A N 1
ATOM 715 C CA . ALA A 1 96 ? -25.655 14.126 8.584 1.00 46.91 96 ALA A CA 1
ATOM 716 C C . ALA A 1 96 ? -26.849 14.460 7.672 1.00 46.91 96 ALA A C 1
ATOM 718 O O . ALA A 1 96 ? -27.919 13.885 7.838 1.00 46.91 96 ALA A O 1
ATOM 719 N N . GLY A 1 97 ? -26.670 15.351 6.690 1.00 45.97 97 GLY A N 1
ATOM 720 C CA . GLY A 1 97 ? -27.718 15.721 5.737 1.00 45.97 97 GLY A CA 1
ATOM 721 C C . GLY A 1 97 ? -28.133 14.565 4.827 1.00 45.97 97 GLY A C 1
ATOM 722 O O . GLY A 1 97 ? -29.320 14.292 4.706 1.00 45.97 97 GLY A O 1
ATOM 723 N N . LEU A 1 98 ? -27.174 13.857 4.223 1.00 48.41 98 LEU A N 1
ATOM 724 C CA . LEU A 1 98 ? -27.433 12.689 3.372 1.00 48.41 98 LEU A CA 1
ATOM 725 C C . LEU A 1 98 ? -28.052 11.534 4.162 1.00 48.41 98 LEU A C 1
ATOM 727 O O . LEU A 1 98 ? -29.017 10.935 3.694 1.00 48.41 98 LEU A O 1
ATOM 731 N N . LEU A 1 99 ? -27.545 11.270 5.371 1.00 45.09 99 LEU A N 1
ATOM 732 C CA . LEU A 1 99 ? -28.087 10.242 6.258 1.00 45.09 99 LEU A CA 1
ATOM 733 C C . LEU A 1 99 ? -29.536 10.555 6.637 1.00 45.09 99 LEU A C 1
ATOM 735 O O . LEU A 1 99 ? -30.390 9.688 6.525 1.00 45.09 99 LEU A O 1
ATOM 739 N N . ALA A 1 100 ? -29.835 11.811 6.976 1.00 47.50 100 ALA A N 1
ATOM 740 C CA . ALA A 1 100 ? -31.198 12.250 7.241 1.00 47.50 100 ALA A CA 1
ATOM 741 C C . ALA A 1 100 ? -32.101 12.157 5.994 1.00 47.50 100 ALA A C 1
ATOM 743 O O . ALA A 1 100 ? -33.271 11.807 6.101 1.00 47.50 100 ALA A O 1
ATOM 744 N N . GLY A 1 101 ? -31.568 12.404 4.793 1.00 47.81 101 GLY A N 1
ATOM 745 C CA . GLY A 1 101 ? -32.296 12.176 3.540 1.00 47.81 101 GLY A CA 1
ATOM 746 C C . GLY A 1 101 ? -32.700 10.711 3.353 1.00 47.81 101 GLY A C 1
ATOM 747 O O . GLY A 1 101 ? -33.857 10.435 3.039 1.00 47.81 101 GLY A O 1
ATOM 748 N N . LEU A 1 102 ? -31.777 9.780 3.614 1.00 45.06 102 LEU A N 1
ATOM 749 C CA . LEU A 1 102 ? -32.069 8.345 3.614 1.00 45.06 102 LEU A CA 1
ATOM 750 C C . LEU A 1 102 ? -33.085 7.971 4.700 1.00 45.06 102 LEU A C 1
ATOM 752 O O . LEU A 1 102 ? -34.066 7.302 4.398 1.00 45.06 102 LEU A O 1
ATOM 756 N N . THR A 1 103 ? -32.915 8.447 5.936 1.00 44.19 103 THR A N 1
ATOM 757 C CA . THR A 1 103 ? -33.864 8.187 7.031 1.00 44.19 103 THR A CA 1
ATOM 758 C C . THR A 1 103 ? -35.272 8.689 6.692 1.00 44.19 103 THR A C 1
ATOM 760 O O . THR A 1 103 ? -36.249 7.998 6.961 1.00 44.19 103 THR A O 1
ATOM 763 N N . ALA A 1 104 ? -35.403 9.853 6.047 1.00 46.81 104 ALA A N 1
ATOM 764 C CA . ALA A 1 104 ? -36.696 10.367 5.597 1.00 46.81 104 ALA A CA 1
ATOM 765 C C . ALA A 1 104 ? -37.331 9.483 4.503 1.00 46.81 104 ALA A C 1
ATOM 767 O O . ALA A 1 104 ? -38.539 9.239 4.530 1.00 46.81 104 ALA A O 1
ATOM 768 N N . LEU A 1 105 ? -36.531 8.963 3.565 1.00 45.22 105 LEU A N 1
ATOM 769 C CA . LEU A 1 105 ? -37.002 7.987 2.574 1.00 45.22 105 LEU A CA 1
ATOM 770 C C . LEU A 1 105 ? -37.517 6.699 3.236 1.00 45.22 105 LEU A C 1
ATOM 772 O O . LEU A 1 105 ? -38.559 6.187 2.833 1.00 45.22 105 LEU A O 1
ATOM 776 N N . VAL A 1 106 ? -36.817 6.219 4.266 1.00 44.72 106 VAL A N 1
ATOM 777 C CA . VAL A 1 106 ? -37.163 4.995 5.006 1.00 44.72 106 VAL A CA 1
ATOM 778 C C . VAL A 1 106 ? -38.449 5.166 5.823 1.00 44.72 106 VAL A C 1
ATOM 780 O O . VAL A 1 106 ? -39.330 4.314 5.758 1.00 44.72 106 VAL A O 1
ATOM 783 N N . VAL A 1 107 ? -38.591 6.273 6.561 1.00 45.81 107 VAL A N 1
ATOM 784 C CA . VAL A 1 107 ? -39.734 6.501 7.469 1.00 45.81 107 VAL A CA 1
ATOM 785 C C . VAL A 1 107 ? -41.038 6.781 6.712 1.00 45.81 107 VAL A C 1
ATOM 787 O O . VAL A 1 107 ? -42.110 6.403 7.172 1.00 45.81 107 VAL A O 1
ATOM 790 N N . SER A 1 108 ? -40.978 7.418 5.537 1.00 45.88 108 SER A N 1
ATOM 791 C CA . SER A 1 108 ? -42.198 7.816 4.817 1.00 45.88 108 SER A CA 1
ATOM 792 C C . SER A 1 108 ? -42.858 6.728 3.984 1.00 45.88 108 SER A C 1
ATOM 794 O O . SER A 1 108 ? -43.994 6.947 3.576 1.00 45.88 108 SER A O 1
ATOM 796 N N . GLY A 1 109 ? -42.196 5.597 3.709 1.00 42.94 109 GLY A N 1
ATOM 797 C CA . GLY A 1 109 ? -42.734 4.572 2.814 1.00 42.94 109 GLY A CA 1
ATOM 798 C C . GLY A 1 109 ? -43.288 5.195 1.528 1.00 42.94 109 GLY A C 1
ATOM 799 O O . GLY A 1 109 ? -44.497 5.364 1.395 1.00 42.94 109 GLY A O 1
ATOM 800 N N . GLY A 1 110 ? -42.408 5.549 0.586 1.00 36.75 110 GLY A N 1
ATOM 801 C CA . GLY A 1 110 ? -42.753 5.975 -0.776 1.00 36.75 110 GLY A CA 1
ATOM 802 C C . GLY A 1 110 ? -43.569 4.915 -1.523 1.00 36.75 110 GLY A C 1
ATOM 803 O O . GLY A 1 110 ? -43.056 4.181 -2.358 1.00 36.75 110 GLY A O 1
ATOM 804 N N . ARG A 1 111 ? -44.860 4.877 -1.204 1.00 35.50 111 ARG A N 1
ATOM 805 C CA . ARG A 1 111 ? -45.865 3.855 -1.501 1.00 35.50 111 ARG A CA 1
ATOM 806 C C . ARG A 1 111 ? -46.459 3.937 -2.912 1.00 35.50 111 ARG A C 1
ATOM 808 O O . ARG A 1 111 ? -47.339 3.153 -3.218 1.00 35.50 111 ARG A O 1
ATOM 815 N N . GLU A 1 112 ? -46.005 4.854 -3.771 1.00 34.34 112 GLU A N 1
ATOM 816 C CA . GLU A 1 112 ? -46.566 5.015 -5.131 1.00 34.34 112 GLU A CA 1
ATOM 817 C C . GLU A 1 112 ? -45.523 5.249 -6.244 1.00 34.34 112 GLU A C 1
ATOM 819 O O . GLU A 1 112 ? -45.849 5.116 -7.418 1.00 34.34 112 GLU A O 1
ATOM 824 N N . ALA A 1 113 ? -44.256 5.556 -5.932 1.00 33.12 113 ALA A N 1
ATOM 825 C CA . ALA A 1 113 ? -43.258 5.904 -6.960 1.00 33.12 113 ALA A CA 1
ATOM 826 C C . ALA A 1 113 ? -42.341 4.741 -7.394 1.00 33.12 113 ALA A C 1
ATOM 828 O O . ALA A 1 113 ? -41.561 4.902 -8.330 1.00 33.12 113 ALA A O 1
ATOM 829 N N . PHE A 1 114 ? -42.427 3.581 -6.734 1.00 29.36 114 PHE A N 1
ATOM 830 C CA . PHE A 1 114 ? -41.481 2.466 -6.894 1.00 29.36 114 PHE A CA 1
ATOM 831 C C . PHE A 1 114 ? -42.149 1.093 -7.111 1.00 29.36 114 PHE A C 1
ATOM 833 O O . PHE A 1 114 ? -41.486 0.074 -6.971 1.00 29.36 114 PHE A O 1
ATOM 840 N N . GLU A 1 115 ? -43.422 1.019 -7.529 1.00 30.23 115 GLU A N 1
ATOM 841 C CA . GLU A 1 115 ? -44.105 -0.269 -7.808 1.00 30.23 115 GLU A CA 1
ATOM 842 C C . GLU A 1 115 ? -43.453 -1.132 -8.915 1.00 30.23 115 GLU A C 1
ATOM 844 O O . GLU A 1 115 ? -43.892 -2.251 -9.150 1.00 30.23 115 GLU A O 1
ATOM 849 N N . ASN A 1 116 ? -42.390 -0.665 -9.581 1.00 27.03 116 ASN A N 1
ATOM 850 C CA . ASN A 1 116 ? -41.695 -1.420 -10.632 1.00 27.03 116 ASN A CA 1
ATOM 851 C C . ASN A 1 116 ? -40.169 -1.475 -10.481 1.00 27.03 116 ASN A C 1
ATOM 853 O O . ASN A 1 116 ? -39.477 -1.775 -11.454 1.00 27.03 116 ASN A O 1
ATOM 857 N N . ILE A 1 117 ? -39.618 -1.177 -9.304 1.00 28.64 117 ILE A N 1
ATOM 858 C CA . ILE A 1 117 ? -38.183 -1.364 -9.071 1.00 28.64 117 ILE A CA 1
ATOM 859 C C . ILE A 1 117 ? -38.021 -2.315 -7.896 1.00 28.64 117 ILE A C 1
ATOM 861 O O . ILE A 1 117 ? -38.395 -2.007 -6.769 1.00 28.64 117 ILE A O 1
ATOM 865 N N . ASP A 1 118 ? -37.467 -3.481 -8.204 1.00 27.59 118 ASP A N 1
ATOM 866 C CA . ASP A 1 118 ? -37.050 -4.488 -7.240 1.00 27.59 118 ASP A CA 1
ATOM 867 C C . ASP A 1 118 ? -35.932 -3.876 -6.376 1.00 27.59 118 ASP A C 1
ATOM 869 O O . ASP A 1 118 ? -34.815 -3.659 -6.853 1.00 27.59 118 ASP A O 1
ATOM 873 N N . VAL A 1 119 ? -36.252 -3.482 -5.139 1.00 30.81 119 VAL A N 1
ATOM 874 C CA . VAL A 1 119 ? -35.284 -2.886 -4.204 1.00 30.81 119 VAL A CA 1
ATOM 875 C C . VAL A 1 119 ? -34.551 -4.030 -3.490 1.00 30.81 119 VAL A C 1
ATOM 877 O O . VAL A 1 119 ? -35.198 -4.786 -2.759 1.00 30.81 119 VAL A O 1
ATOM 880 N N . PRO A 1 120 ? -33.228 -4.211 -3.683 1.00 28.69 120 PRO A N 1
ATOM 881 C CA . PRO A 1 120 ? -32.511 -5.341 -3.107 1.00 28.69 120 PRO A CA 1
ATOM 882 C C . PRO A 1 120 ? -32.368 -5.209 -1.588 1.00 28.69 120 PRO A C 1
ATOM 884 O O . PRO A 1 120 ? -32.168 -4.126 -1.048 1.00 28.69 120 PRO A O 1
ATOM 887 N N . SER A 1 121 ? -32.356 -6.348 -0.903 1.00 31.69 121 SER A N 1
ATOM 888 C CA . SER A 1 121 ? -32.205 -6.518 0.548 1.00 31.69 121 SER A CA 1
ATOM 889 C C . SER A 1 121 ? -30.825 -6.131 1.127 1.00 31.69 121 SER A C 1
ATOM 891 O O . SER A 1 121 ? -30.397 -6.730 2.112 1.00 31.69 121 SER A O 1
ATOM 893 N N . ASN A 1 122 ? -30.088 -5.188 0.526 1.00 38.47 122 ASN A N 1
ATOM 894 C CA . ASN A 1 122 ? -28.679 -4.908 0.844 1.00 38.47 122 ASN A CA 1
ATOM 895 C C . ASN A 1 122 ? -28.397 -3.531 1.483 1.00 38.47 122 ASN A C 1
ATOM 897 O O . ASN A 1 122 ? -27.240 -3.243 1.772 1.00 38.47 122 ASN A O 1
ATOM 901 N N . GLU A 1 123 ? -29.394 -2.683 1.749 1.00 36.09 123 GLU A N 1
ATOM 902 C CA . GLU A 1 123 ? -29.159 -1.282 2.153 1.00 36.09 123 GLU A CA 1
ATOM 903 C C . GLU A 1 123 ? -28.440 -1.112 3.505 1.00 36.09 123 GLU A C 1
ATOM 905 O O . GLU A 1 123 ? -27.537 -0.285 3.622 1.00 36.09 123 GLU A O 1
ATOM 910 N N . GLU A 1 124 ? -28.756 -1.921 4.522 1.00 34.22 124 GLU A N 1
ATOM 911 C CA . GLU A 1 124 ? -28.009 -1.902 5.791 1.00 34.22 124 GLU A CA 1
ATOM 912 C C . GLU A 1 124 ? -26.548 -2.337 5.616 1.00 34.22 124 GLU A C 1
ATOM 914 O O . GLU A 1 124 ? -25.657 -1.825 6.292 1.00 34.22 124 GLU A O 1
ATOM 919 N N . GLN A 1 125 ? -26.301 -3.293 4.718 1.00 34.66 125 GLN A N 1
ATOM 920 C CA . GLN A 1 125 ? -24.954 -3.742 4.390 1.00 34.66 125 GLN A CA 1
ATOM 921 C C . GLN A 1 125 ? -24.215 -2.660 3.604 1.00 34.66 125 GLN A C 1
ATOM 923 O O . GLN A 1 125 ? -23.062 -2.402 3.894 1.00 34.66 125 GLN A O 1
ATOM 928 N N . VAL A 1 126 ? -24.883 -1.937 2.705 1.00 33.72 126 VAL A N 1
ATOM 929 C CA . VAL A 1 126 ? -24.304 -0.786 2.001 1.00 33.72 126 VAL A CA 1
ATOM 930 C C . VAL A 1 126 ? -23.952 0.346 2.977 1.00 33.72 126 VAL A C 1
ATOM 932 O O . VAL A 1 126 ? -22.875 0.918 2.866 1.00 33.72 126 VAL A O 1
ATOM 935 N N . ILE A 1 127 ? -24.794 0.651 3.972 1.00 35.22 127 ILE A N 1
ATOM 936 C CA . ILE A 1 127 ? -24.498 1.684 4.985 1.00 35.22 127 ILE A CA 1
ATOM 937 C C . ILE A 1 127 ? -23.351 1.257 5.916 1.00 35.22 127 ILE A C 1
ATOM 939 O O . ILE A 1 127 ? -22.487 2.085 6.201 1.00 35.22 127 ILE A O 1
ATOM 943 N N . ARG A 1 128 ? -23.302 -0.016 6.342 1.00 38.03 128 ARG A N 1
ATOM 944 C CA . ARG A 1 128 ? -22.169 -0.588 7.099 1.00 38.03 128 ARG A CA 1
ATOM 945 C C . ARG A 1 128 ? -20.882 -0.609 6.268 1.00 38.03 128 ARG A C 1
ATOM 947 O O . ARG A 1 128 ? -19.859 -0.131 6.728 1.00 38.03 128 ARG A O 1
ATOM 954 N N . ASN A 1 129 ? -20.948 -1.023 5.005 1.00 38.78 129 ASN A N 1
ATOM 955 C CA . ASN A 1 129 ? -19.804 -1.026 4.087 1.00 38.78 129 ASN A CA 1
ATOM 956 C C . ASN A 1 129 ? -19.263 0.392 3.810 1.00 38.78 129 ASN A C 1
ATOM 958 O O . ASN A 1 129 ? -18.107 0.544 3.422 1.00 38.78 129 ASN A O 1
ATOM 962 N N . LEU A 1 130 ? -20.084 1.431 4.015 1.00 37.91 130 LEU A N 1
ATOM 963 C CA . LEU A 1 130 ? -19.716 2.843 3.866 1.00 37.91 130 LEU A CA 1
ATOM 964 C C . LEU A 1 130 ? -19.292 3.524 5.182 1.00 37.91 130 LEU A C 1
ATOM 966 O O . LEU A 1 130 ? -18.910 4.699 5.151 1.00 37.91 130 LEU A O 1
ATOM 970 N N . GLN A 1 131 ? -19.384 2.849 6.333 1.00 48.38 131 GLN A N 1
ATOM 971 C CA . GLN A 1 131 ? -19.062 3.413 7.645 1.00 48.38 131 GLN A CA 1
ATOM 972 C C . GLN A 1 131 ? -18.213 2.434 8.457 1.00 48.38 131 GLN A C 1
ATOM 974 O O . GLN A 1 131 ? -18.699 1.391 8.880 1.00 48.38 131 GLN A O 1
ATOM 979 N N . GLY A 1 132 ? -16.965 2.823 8.743 1.00 56.06 132 GLY A N 1
ATOM 980 C CA . GLY A 1 132 ? -16.124 2.116 9.708 1.00 56.06 132 GLY A CA 1
ATOM 981 C C . GLY A 1 132 ? -16.839 1.910 11.046 1.00 56.06 132 GLY A C 1
ATOM 982 O O . GLY A 1 132 ? -17.764 2.643 11.397 1.00 56.06 132 GLY A O 1
ATOM 983 N N . ASN A 1 133 ? -16.425 0.896 11.803 1.00 73.12 133 ASN A N 1
ATOM 984 C CA . ASN A 1 133 ? -17.047 0.516 13.065 1.00 73.12 133 ASN A CA 1
ATOM 985 C C . ASN A 1 133 ? -16.802 1.614 14.125 1.00 73.12 133 ASN A C 1
ATOM 987 O O . ASN A 1 133 ? -15.680 1.719 14.638 1.00 73.12 133 ASN A O 1
ATOM 991 N N . PRO A 1 134 ? -17.822 2.409 14.519 1.00 68.94 134 PRO A N 1
ATOM 992 C CA . PRO A 1 134 ? -17.606 3.584 15.367 1.00 68.94 134 PRO A CA 1
ATOM 993 C C . PRO A 1 134 ? -17.128 3.227 16.778 1.00 68.94 134 PRO A C 1
ATOM 995 O O . PRO A 1 134 ? -16.401 3.997 17.409 1.00 68.94 134 PRO A O 1
ATOM 998 N N . GLU A 1 135 ? -17.513 2.052 17.282 1.00 77.94 135 GLU A N 1
ATOM 999 C CA . GLU A 1 135 ? -17.052 1.555 18.577 1.00 77.94 135 GLU A CA 1
ATOM 1000 C C . GLU A 1 135 ? -15.555 1.222 18.524 1.00 77.94 135 GLU A C 1
ATOM 1002 O O . GLU A 1 135 ? -14.783 1.638 19.395 1.00 77.94 135 GLU A O 1
ATOM 1007 N N . LEU A 1 136 ? -15.125 0.507 17.480 1.00 81.69 136 LEU A N 1
ATOM 1008 C CA . LEU A 1 136 ? -13.723 0.149 17.279 1.00 81.69 136 LEU A CA 1
ATOM 1009 C C . LEU A 1 136 ? -12.855 1.389 17.041 1.00 81.69 136 LEU A C 1
ATOM 1011 O O . LEU A 1 136 ? -11.809 1.534 17.675 1.00 81.69 136 LEU A O 1
ATOM 1015 N N . GLU A 1 137 ? -13.299 2.314 16.194 1.00 82.44 137 GLU A N 1
ATOM 1016 C CA . GLU A 1 137 ? -12.621 3.592 15.967 1.00 82.44 137 GLU A CA 1
ATOM 1017 C C . GLU A 1 137 ? -12.512 4.414 17.255 1.00 82.44 137 GLU A C 1
ATOM 1019 O O . GLU A 1 137 ? -11.440 4.941 17.567 1.00 82.44 137 GLU A O 1
ATOM 1024 N N . GLY A 1 138 ? -13.575 4.454 18.066 1.00 79.06 138 GLY A N 1
ATOM 1025 C CA . GLY A 1 138 ? -13.557 5.086 19.384 1.00 79.06 138 GLY A CA 1
ATOM 1026 C C . GLY A 1 138 ? -12.528 4.453 20.327 1.00 79.06 138 GLY A C 1
ATOM 1027 O O . GLY A 1 138 ? -11.782 5.161 21.008 1.00 79.06 138 GLY A O 1
ATOM 1028 N N . ARG A 1 139 ? -12.414 3.119 20.337 1.00 86.62 139 ARG A N 1
ATOM 1029 C CA . ARG A 1 139 ? -11.386 2.397 21.110 1.00 86.62 139 ARG A CA 1
ATOM 1030 C C . ARG A 1 139 ? -9.971 2.701 20.617 1.00 86.62 139 ARG A C 1
ATOM 1032 O O . ARG A 1 139 ? -9.081 2.892 21.446 1.00 86.62 139 ARG A O 1
ATOM 1039 N N . ILE A 1 140 ? -9.762 2.782 19.302 1.00 85.56 140 ILE A N 1
ATOM 1040 C CA . ILE A 1 140 ? -8.479 3.169 18.694 1.00 85.56 140 ILE A CA 1
ATOM 1041 C C . ILE A 1 140 ? -8.103 4.595 19.108 1.00 85.56 140 ILE A C 1
ATOM 1043 O O . ILE A 1 140 ? -6.985 4.828 19.574 1.00 85.56 140 ILE A O 1
ATOM 1047 N N . GLN A 1 141 ? -9.042 5.538 19.004 1.00 84.00 141 GLN A N 1
ATOM 1048 C CA . GLN A 1 141 ? -8.828 6.932 19.382 1.00 84.00 141 GLN A CA 1
ATOM 1049 C C . GLN A 1 141 ? -8.465 7.048 20.871 1.00 84.00 141 GLN A C 1
ATOM 1051 O O . GLN A 1 141 ? -7.441 7.647 21.204 1.00 84.00 141 GLN A O 1
ATOM 1056 N N . ASN A 1 142 ? -9.215 6.377 21.751 1.00 85.19 142 ASN A N 1
ATOM 1057 C CA . ASN A 1 142 ? -8.932 6.329 23.190 1.00 85.19 142 ASN A CA 1
ATOM 1058 C C . ASN A 1 142 ? -7.554 5.724 23.503 1.00 85.19 142 ASN A C 1
ATOM 1060 O O . ASN A 1 142 ? -6.836 6.219 24.375 1.00 85.19 142 ASN A O 1
ATOM 1064 N N . TYR A 1 143 ? -7.161 4.661 22.796 1.00 87.50 143 TYR A N 1
ATOM 1065 C CA . TYR A 1 143 ? -5.842 4.049 22.958 1.00 87.50 143 TYR A CA 1
ATOM 1066 C C . TYR A 1 143 ? -4.719 5.020 22.569 1.00 87.50 143 TYR A C 1
ATOM 1068 O O . TYR A 1 143 ? -3.755 5.193 23.319 1.00 87.50 143 TYR A O 1
ATOM 1076 N N . ILE A 1 144 ? -4.860 5.711 21.436 1.00 84.69 144 ILE A N 1
ATOM 1077 C CA . ILE A 1 144 ? -3.887 6.710 20.980 1.00 84.69 144 ILE A CA 1
ATOM 1078 C C . ILE A 1 144 ? -3.817 7.889 21.956 1.00 84.69 144 ILE A C 1
ATOM 1080 O O . ILE A 1 144 ? -2.718 8.337 22.287 1.00 84.69 144 ILE A O 1
ATOM 1084 N N . ASP A 1 145 ? -4.951 8.357 22.477 1.00 83.75 145 ASP A N 1
ATOM 1085 C CA . ASP A 1 145 ? -4.988 9.421 23.485 1.00 83.75 145 ASP A CA 1
ATOM 1086 C C . ASP A 1 145 ? -4.328 9.001 24.803 1.00 83.75 145 ASP A C 1
ATOM 1088 O O . ASP A 1 145 ? -3.591 9.789 25.401 1.00 83.75 145 ASP A O 1
ATOM 1092 N N . ASN A 1 146 ? -4.477 7.741 25.221 1.00 88.06 146 ASN A N 1
ATOM 1093 C CA . ASN A 1 146 ? -3.739 7.207 26.366 1.00 88.06 146 ASN A CA 1
ATOM 1094 C C . ASN A 1 146 ? -2.221 7.217 26.124 1.00 88.06 146 ASN A C 1
ATOM 1096 O O . ASN A 1 146 ? -1.455 7.651 26.990 1.00 88.06 146 ASN A O 1
ATOM 1100 N N . LEU A 1 147 ? -1.771 6.789 24.939 1.00 86.88 147 LEU A N 1
ATOM 1101 C CA . LEU A 1 147 ? -0.354 6.845 24.571 1.00 86.88 147 LEU A CA 1
ATOM 1102 C C . LEU A 1 147 ? 0.171 8.286 24.560 1.00 86.88 147 LEU A C 1
ATOM 1104 O O . LEU A 1 147 ? 1.289 8.525 25.021 1.00 86.88 147 LEU A O 1
ATOM 1108 N N . ARG A 1 148 ? -0.627 9.254 24.089 1.00 83.69 148 ARG A N 1
ATOM 1109 C CA . ARG A 1 148 ? -0.295 10.689 24.142 1.00 83.69 148 ARG A CA 1
ATOM 1110 C C . ARG A 1 148 ? -0.150 11.185 25.572 1.00 83.69 148 ARG A C 1
ATOM 1112 O O . ARG A 1 148 ? 0.871 11.788 25.891 1.00 83.69 148 ARG A O 1
ATOM 1119 N N . GLY A 1 149 ? -1.122 10.889 26.438 1.00 84.00 149 GLY A N 1
ATOM 1120 C CA . GLY A 1 149 ? -1.095 11.281 27.851 1.00 84.00 149 GLY A CA 1
ATOM 1121 C C . GLY A 1 149 ? 0.130 10.745 28.600 1.00 84.00 149 GLY A C 1
ATOM 1122 O O . GLY A 1 149 ? 0.602 11.367 29.547 1.00 84.00 149 GLY A O 1
ATOM 1123 N N . ARG A 1 150 ? 0.694 9.625 28.132 1.00 89.00 150 ARG A N 1
ATOM 1124 C CA . ARG A 1 150 ? 1.924 9.012 28.658 1.00 89.00 150 ARG A CA 1
ATOM 1125 C C . ARG A 1 150 ? 3.208 9.476 27.959 1.00 89.00 150 ARG A C 1
ATOM 1127 O O . ARG A 1 150 ? 4.286 9.013 28.319 1.00 89.00 150 ARG A O 1
ATOM 1134 N N . GLY A 1 151 ? 3.117 10.335 26.941 1.00 83.75 151 GLY A N 1
ATOM 1135 C CA . GLY A 1 151 ? 4.259 10.771 26.129 1.00 83.75 151 GLY A CA 1
ATOM 1136 C C . GLY A 1 151 ? 4.848 9.683 25.218 1.00 83.75 151 GLY A C 1
ATOM 1137 O O . GLY A 1 151 ? 5.969 9.831 24.736 1.00 83.75 151 GLY A O 1
ATOM 1138 N N . LEU A 1 152 ? 4.114 8.591 24.980 1.00 82.50 152 LEU A N 1
ATOM 1139 C CA . LEU A 1 152 ? 4.547 7.436 24.181 1.00 82.50 152 LEU A CA 1
ATOM 1140 C C . LEU A 1 152 ? 4.191 7.561 22.693 1.00 82.50 152 LEU A C 1
ATOM 1142 O O . LEU A 1 152 ? 4.770 6.865 21.863 1.00 82.50 152 LEU A O 1
ATOM 1146 N N . ALA A 1 153 ? 3.270 8.461 22.342 1.00 76.88 153 ALA A N 1
ATOM 1147 C CA . ALA A 1 153 ? 2.925 8.778 20.960 1.00 76.88 153 ALA A CA 1
ATOM 1148 C C . ALA A 1 153 ? 3.348 10.209 20.607 1.00 76.88 153 ALA A C 1
ATOM 1150 O O . ALA A 1 153 ? 3.021 11.161 21.312 1.00 76.88 153 ALA A O 1
ATOM 1151 N N . ARG A 1 154 ? 4.046 10.365 19.473 1.00 72.75 154 ARG A N 1
ATOM 1152 C CA . ARG A 1 154 ? 4.370 11.684 18.897 1.00 72.75 154 ARG A CA 1
ATOM 1153 C C . ARG A 1 154 ? 3.234 12.282 18.062 1.00 72.75 154 ARG A C 1
ATOM 1155 O O . ARG A 1 154 ? 3.328 13.453 17.707 1.00 72.75 154 ARG A O 1
ATOM 1162 N N . ALA A 1 155 ? 2.195 11.500 17.760 1.00 64.94 155 ALA A N 1
ATOM 1163 C CA . ALA A 1 155 ? 0.972 11.988 17.132 1.00 64.94 155 ALA A CA 1
ATOM 1164 C C . ALA A 1 155 ? 0.291 12.989 18.076 1.00 64.94 155 ALA A C 1
ATOM 1166 O O . ALA A 1 155 ? -0.057 12.626 19.195 1.00 64.94 155 ALA A O 1
ATOM 1167 N N . ARG A 1 156 ? 0.111 14.233 17.641 1.00 63.38 156 ARG A N 1
ATOM 1168 C CA . ARG A 1 156 ? -0.429 15.356 18.423 1.00 63.38 156 ARG A CA 1
ATOM 1169 C C . ARG A 1 156 ? -1.939 15.530 18.255 1.00 63.38 156 ARG A C 1
ATOM 1171 O O . ARG A 1 156 ? -2.556 16.191 19.081 1.00 63.38 156 ARG A O 1
ATOM 1178 N N . GLY A 1 157 ? -2.534 14.931 17.224 1.00 60.34 157 GLY A N 1
ATOM 1179 C CA . GLY A 1 157 ? -3.978 14.935 16.973 1.00 60.34 157 GLY A CA 1
ATOM 1180 C C . GLY A 1 157 ? -4.406 13.803 16.041 1.00 60.34 157 GLY A C 1
ATOM 1181 O O . GLY A 1 157 ? -3.552 13.095 15.506 1.00 60.34 157 GLY A O 1
ATOM 1182 N N . VAL A 1 158 ? -5.720 13.584 15.887 1.00 58.09 158 VAL A N 1
ATOM 1183 C CA . VAL A 1 158 ? -6.266 12.545 14.983 1.00 58.09 158 VAL A CA 1
ATOM 1184 C C . VAL A 1 158 ? -5.681 12.660 13.576 1.00 58.09 158 VAL A C 1
ATOM 1186 O O . VAL A 1 158 ? -5.325 11.661 12.971 1.00 58.09 158 VAL A O 1
ATOM 1189 N N . GLU A 1 159 ? -5.440 13.890 13.130 1.00 66.50 159 GLU A N 1
ATOM 1190 C CA . GLU A 1 159 ? -4.768 14.229 11.877 1.00 66.50 159 GLU A CA 1
ATOM 1191 C C . GLU A 1 159 ? -3.417 13.509 11.678 1.00 66.50 159 GLU A C 1
ATOM 1193 O O . GLU A 1 159 ? -3.056 13.181 10.550 1.00 66.50 159 GLU A O 1
ATOM 1198 N N . ASP A 1 160 ? -2.661 13.232 12.740 1.00 75.56 160 ASP A N 1
ATOM 1199 C CA . ASP A 1 160 ? -1.284 12.725 12.645 1.00 75.56 160 ASP A CA 1
ATOM 1200 C C . ASP A 1 160 ? -1.180 11.206 12.442 1.00 75.56 160 ASP A C 1
ATOM 1202 O O . ASP A 1 160 ? -0.071 10.669 12.399 1.00 75.56 160 ASP A O 1
ATOM 1206 N N . TYR A 1 161 ? -2.308 10.506 12.332 1.00 84.94 161 TYR A N 1
ATOM 1207 C CA . TYR A 1 161 ? -2.342 9.095 11.970 1.00 84.94 161 TYR A CA 1
ATOM 1208 C C . TYR A 1 161 ? -3.455 8.819 10.956 1.00 84.94 161 TYR A C 1
ATOM 1210 O O . TYR A 1 161 ? -4.402 9.593 10.814 1.00 84.94 161 TYR A O 1
ATOM 1218 N N . SER A 1 162 ? -3.289 7.737 10.204 1.00 90.12 162 SER A N 1
ATOM 1219 C CA . SER A 1 162 ? -4.247 7.269 9.209 1.00 90.12 162 SER A CA 1
ATOM 1220 C C . SER A 1 162 ? -4.343 5.752 9.303 1.00 90.12 162 SER A C 1
ATOM 1222 O O . SER A 1 162 ? -3.323 5.083 9.487 1.00 90.12 162 SER A O 1
ATOM 1224 N N . ILE A 1 163 ? -5.564 5.226 9.253 1.00 92.00 163 ILE A N 1
ATOM 1225 C CA . ILE A 1 163 ? -5.863 3.797 9.346 1.00 92.00 163 ILE A CA 1
ATOM 1226 C C . ILE A 1 163 ? -6.967 3.482 8.343 1.00 92.00 163 ILE A C 1
ATOM 1228 O O . ILE A 1 163 ? -7.966 4.196 8.260 1.00 92.00 163 ILE A O 1
ATOM 1232 N N . TYR A 1 164 ? -6.777 2.399 7.602 1.00 93.81 164 TYR A N 1
ATOM 1233 C CA . TYR A 1 164 ? -7.765 1.830 6.702 1.00 93.81 164 TYR A CA 1
ATOM 1234 C C . TYR A 1 164 ? -7.742 0.313 6.875 1.00 93.81 164 TYR A C 1
ATOM 1236 O O . TYR A 1 164 ? -6.671 -0.291 6.784 1.00 93.81 164 TYR A O 1
ATOM 1244 N N . MET A 1 165 ? -8.893 -0.285 7.175 1.00 94.00 165 MET A N 1
ATOM 1245 C CA . MET A 1 165 ? -9.053 -1.732 7.300 1.00 94.00 165 MET A CA 1
ATOM 1246 C C . MET A 1 165 ? -10.348 -2.161 6.619 1.00 94.00 165 MET A C 1
ATOM 1248 O O . MET A 1 165 ? -11.411 -1.594 6.880 1.00 94.00 165 MET A O 1
ATOM 1252 N N . LYS A 1 166 ? -10.231 -3.168 5.756 1.00 92.06 166 LYS A N 1
ATOM 1253 C CA . LYS A 1 166 ? -11.315 -3.725 4.955 1.00 92.06 166 LYS A CA 1
ATOM 1254 C C . LYS A 1 166 ? -11.288 -5.244 5.059 1.00 92.06 166 LYS A C 1
ATOM 1256 O O . LYS A 1 166 ? -10.218 -5.842 4.955 1.00 92.06 166 LYS A O 1
ATOM 1261 N N . ASP A 1 167 ? -12.447 -5.850 5.266 1.00 91.56 167 ASP A N 1
ATOM 1262 C CA . ASP A 1 167 ? -12.638 -7.285 5.099 1.00 91.56 167 ASP A CA 1
ATOM 1263 C C . ASP A 1 167 ? -12.911 -7.570 3.617 1.00 91.56 167 ASP A C 1
ATOM 1265 O O . ASP A 1 167 ? -13.947 -7.194 3.070 1.00 91.56 167 ASP A O 1
ATOM 1269 N N . LEU A 1 168 ? -11.963 -8.240 2.960 1.00 91.00 168 LEU A N 1
ATOM 1270 C CA . LEU A 1 168 ? -12.047 -8.538 1.529 1.00 91.00 168 LEU A CA 1
ATOM 1271 C C . LEU A 1 168 ? -13.151 -9.549 1.192 1.00 91.00 168 LEU A C 1
ATOM 1273 O O . LEU A 1 168 ? -13.604 -9.597 0.055 1.00 91.00 168 LEU A O 1
ATOM 1277 N N . LYS A 1 169 ? -13.607 -10.359 2.157 1.00 89.19 169 LYS A N 1
ATOM 1278 C CA . LYS A 1 169 ? -14.661 -11.353 1.915 1.00 89.19 169 LYS A CA 1
ATOM 1279 C C . LYS A 1 169 ? -16.048 -10.719 1.874 1.00 89.19 169 LYS A C 1
ATOM 1281 O O . LYS A 1 169 ? -16.880 -11.127 1.065 1.00 89.19 169 LYS A O 1
ATOM 1286 N N . SER A 1 170 ? -16.315 -9.786 2.782 1.00 86.69 170 SER A N 1
ATOM 1287 C CA . SER A 1 170 ? -17.610 -9.105 2.903 1.00 86.69 170 SER A CA 1
ATOM 1288 C C . SER A 1 170 ? -17.670 -7.765 2.163 1.00 86.69 170 SER A C 1
ATOM 1290 O O . SER A 1 170 ? -18.760 -7.206 2.030 1.00 86.69 170 SER A O 1
ATOM 1292 N N . ASP A 1 171 ? -16.524 -7.274 1.677 1.00 82.50 171 ASP A N 1
ATOM 1293 C CA . ASP A 1 171 ? -16.339 -5.928 1.119 1.00 82.50 171 ASP A CA 1
ATOM 1294 C C . ASP A 1 171 ? -16.585 -4.805 2.154 1.00 82.50 171 ASP A C 1
ATOM 1296 O O . ASP A 1 171 ? -16.758 -3.639 1.801 1.00 82.50 171 ASP A O 1
ATOM 1300 N N . GLU A 1 172 ? -16.589 -5.136 3.452 1.00 84.69 172 GLU A N 1
ATOM 1301 C CA . GLU A 1 172 ? -16.854 -4.193 4.542 1.00 84.69 172 GLU A CA 1
ATOM 1302 C C . GLU A 1 172 ? -15.588 -3.418 4.933 1.00 84.69 172 GLU A C 1
ATOM 1304 O O . GLU A 1 172 ? -14.577 -3.996 5.340 1.00 84.69 172 GLU A O 1
ATOM 1309 N N . ILE A 1 173 ? -15.651 -2.086 4.885 1.00 85.19 173 ILE A N 1
ATOM 1310 C CA . ILE A 1 173 ? -14.643 -1.214 5.497 1.00 85.19 173 ILE A CA 1
ATOM 1311 C C . ILE A 1 173 ? -15.015 -1.026 6.968 1.00 85.19 173 ILE A C 1
ATOM 1313 O O . ILE A 1 173 ? -15.940 -0.286 7.284 1.00 85.19 173 ILE A O 1
ATOM 1317 N N . PHE A 1 174 ? -14.274 -1.661 7.876 1.00 84.44 174 PHE A N 1
ATOM 1318 C CA . PHE A 1 174 ? -14.604 -1.664 9.307 1.00 84.44 174 PHE A CA 1
ATOM 1319 C C . PHE A 1 174 ? -13.724 -0.729 10.155 1.00 84.44 174 PHE A C 1
ATOM 1321 O O . PHE A 1 174 ? -14.022 -0.525 11.331 1.00 84.44 174 PHE A O 1
ATOM 1328 N N . VAL A 1 175 ? -12.670 -0.122 9.593 1.00 86.50 175 VAL A N 1
ATOM 1329 C CA . VAL A 1 175 ? -11.950 1.016 10.207 1.00 86.50 175 VAL A CA 1
ATOM 1330 C C . VAL A 1 175 ? -11.536 2.010 9.128 1.00 86.50 175 VAL A C 1
ATOM 1332 O O . VAL A 1 175 ? -10.790 1.655 8.214 1.00 86.50 175 VAL A O 1
ATOM 1335 N N . GLU A 1 176 ? -11.936 3.274 9.271 1.00 86.69 176 GLU A N 1
ATOM 1336 C CA . GLU A 1 176 ? -11.577 4.346 8.345 1.00 86.69 176 GLU A CA 1
ATOM 1337 C C . GLU A 1 176 ? -11.246 5.663 9.075 1.00 86.69 176 GLU A C 1
ATOM 1339 O O . GLU A 1 176 ? -12.071 6.563 9.228 1.00 86.69 176 GLU A O 1
ATOM 1344 N N . VAL A 1 177 ? -9.978 5.838 9.462 1.00 82.12 177 VAL A N 1
ATOM 1345 C CA . VAL A 1 177 ? -9.497 7.065 10.117 1.00 82.12 177 VAL A CA 1
ATOM 1346 C C . VAL A 1 177 ? -8.553 7.815 9.191 1.00 82.12 177 VAL A C 1
ATOM 1348 O O . VAL A 1 177 ? -7.463 7.333 8.901 1.00 82.12 177 VAL A O 1
ATOM 1351 N N . ASN A 1 178 ? -8.940 9.013 8.734 1.00 84.00 178 ASN A N 1
ATOM 1352 C CA . ASN A 1 178 ? -8.141 9.849 7.820 1.00 84.00 178 ASN A CA 1
ATOM 1353 C C . ASN A 1 178 ? -7.578 9.071 6.615 1.00 84.00 178 ASN A C 1
ATOM 1355 O O . ASN A 1 178 ? -6.472 9.357 6.147 1.00 84.00 178 ASN A O 1
ATOM 1359 N N . SER A 1 179 ? -8.310 8.061 6.144 1.00 87.94 179 SER A N 1
ATOM 1360 C CA . SER A 1 179 ? -7.847 7.074 5.163 1.00 87.94 179 SER A CA 1
ATOM 1361 C C . SER A 1 179 ? -7.466 7.707 3.824 1.00 87.94 179 SER A C 1
ATOM 1363 O O . SER A 1 179 ? -6.491 7.278 3.220 1.00 87.94 179 SER A O 1
ATOM 1365 N N . ASP A 1 180 ? -8.191 8.757 3.418 1.00 85.94 180 ASP A N 1
ATOM 1366 C CA . ASP A 1 180 ? -8.021 9.538 2.184 1.00 85.94 180 ASP A CA 1
ATOM 1367 C C . ASP A 1 180 ? -7.021 10.702 2.318 1.00 85.94 180 ASP A C 1
ATOM 1369 O O . ASP A 1 180 ? -6.771 11.447 1.366 1.00 85.94 180 ASP A O 1
ATOM 1373 N N . ARG A 1 181 ? -6.448 10.922 3.508 1.00 85.62 181 ARG A N 1
ATOM 1374 C CA . ARG A 1 181 ? -5.502 12.021 3.729 1.00 85.62 181 ARG A CA 1
ATOM 1375 C C . ARG A 1 181 ? -4.136 11.648 3.163 1.00 85.62 181 ARG A C 1
ATOM 1377 O O . ARG A 1 181 ? -3.535 10.665 3.584 1.00 85.62 181 ARG A O 1
ATOM 1384 N N . GLN A 1 182 ? -3.599 12.483 2.275 1.00 89.81 182 GLN A N 1
ATOM 1385 C CA . GLN A 1 182 ? -2.224 12.327 1.810 1.00 89.81 182 GLN A CA 1
ATOM 1386 C C . GLN A 1 182 ? -1.226 12.559 2.958 1.00 89.81 182 GLN A C 1
ATOM 1388 O O . GLN A 1 182 ? -1.196 13.623 3.582 1.00 89.81 182 GLN A O 1
ATOM 1393 N N . GLN A 1 183 ? -0.379 11.567 3.205 1.00 90.12 183 GLN A N 1
ATOM 1394 C CA . GLN A 1 183 ? 0.664 11.537 4.226 1.00 90.12 183 GLN A CA 1
ATOM 1395 C C . GLN A 1 183 ? 1.976 11.003 3.632 1.00 90.12 183 GLN A C 1
ATOM 1397 O O . GLN A 1 183 ? 2.018 10.536 2.495 1.00 90.12 183 GLN A O 1
ATOM 1402 N N . MET A 1 184 ? 3.074 11.080 4.390 1.00 91.25 184 MET A N 1
ATOM 1403 C CA . MET A 1 184 ? 4.332 10.438 3.993 1.00 91.25 184 MET A CA 1
ATOM 1404 C C . MET A 1 184 ? 4.145 8.916 3.978 1.00 91.25 184 MET A C 1
ATOM 1406 O O . MET A 1 184 ? 3.795 8.340 5.002 1.00 91.25 184 MET A O 1
ATOM 1410 N N . GLY A 1 185 ? 4.423 8.250 2.858 1.00 90.81 185 GLY A N 1
ATOM 1411 C CA . GLY A 1 185 ? 4.328 6.784 2.780 1.00 90.81 185 GLY A CA 1
ATOM 1412 C C . GLY A 1 185 ? 5.636 6.060 3.109 1.00 90.81 185 GLY A C 1
ATOM 1413 O O . GLY A 1 185 ? 5.668 4.869 3.410 1.00 90.81 185 GLY A O 1
ATOM 1414 N N . ALA A 1 186 ? 6.758 6.779 3.105 1.00 91.38 186 ALA A N 1
ATOM 1415 C CA . ALA A 1 186 ? 8.075 6.184 3.287 1.00 91.38 186 ALA A CA 1
ATOM 1416 C C . ALA A 1 186 ? 8.314 5.000 2.322 1.00 91.38 186 ALA A C 1
ATOM 1418 O O . ALA A 1 186 ? 8.056 5.097 1.127 1.00 91.38 186 ALA A O 1
ATOM 1419 N N . SER A 1 187 ? 8.821 3.873 2.830 1.00 93.69 187 SER A N 1
ATOM 1420 C CA . SER A 1 187 ? 9.104 2.684 2.017 1.00 93.69 187 SER A CA 1
ATOM 1421 C C . SER A 1 187 ? 7.874 1.856 1.629 1.00 93.69 187 SER A C 1
ATOM 1423 O O . SER A 1 187 ? 8.059 0.881 0.906 1.00 93.69 187 SER A O 1
ATOM 1425 N N . THR A 1 188 ? 6.650 2.214 2.041 1.00 95.38 188 THR A N 1
ATOM 1426 C CA . THR A 1 188 ? 5.444 1.524 1.540 1.00 95.38 188 THR A CA 1
ATOM 1427 C C . THR A 1 188 ? 5.204 1.810 0.055 1.00 95.38 188 THR A C 1
ATOM 1429 O O . THR A 1 188 ? 4.669 0.966 -0.647 1.00 95.38 188 THR A O 1
ATOM 1432 N N . LEU A 1 189 ? 5.719 2.927 -0.475 1.00 96.88 189 LEU A N 1
ATOM 1433 C CA . LEU A 1 189 ? 5.640 3.295 -1.901 1.00 96.88 189 LEU A CA 1
ATOM 1434 C C . LEU A 1 189 ? 6.383 2.310 -2.815 1.00 96.88 189 LEU A C 1
ATOM 1436 O O . LEU A 1 189 ? 6.151 2.284 -4.020 1.00 96.88 189 LEU A O 1
ATOM 1440 N N . LYS A 1 190 ? 7.230 1.444 -2.246 1.00 97.38 190 LYS A N 1
ATOM 1441 C CA . LYS A 1 190 ? 7.831 0.312 -2.960 1.00 97.38 190 LYS A CA 1
ATOM 1442 C C . LYS A 1 190 ? 6.777 -0.678 -3.477 1.00 97.38 190 LYS A C 1
ATOM 1444 O O . LYS A 1 190 ? 7.066 -1.373 -4.441 1.00 97.38 190 LYS A O 1
ATOM 1449 N N . LEU A 1 191 ? 5.569 -0.695 -2.901 1.00 98.38 191 LEU A N 1
ATOM 1450 C CA . LEU A 1 19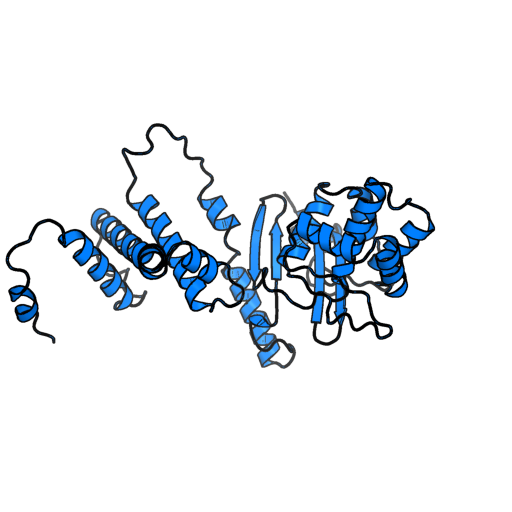1 ? 4.411 -1.422 -3.437 1.00 98.38 191 LEU A CA 1
ATOM 1451 C C . LEU A 1 191 ? 4.008 -0.891 -4.820 1.00 98.38 191 LEU A C 1
ATOM 1453 O O . LEU A 1 191 ? 3.859 -1.668 -5.756 1.00 98.38 191 LEU A O 1
ATOM 1457 N N . ALA A 1 192 ? 3.914 0.433 -4.974 1.00 98.56 192 ALA A N 1
ATOM 1458 C CA . ALA A 1 192 ? 3.601 1.057 -6.259 1.00 98.56 192 ALA A CA 1
ATOM 1459 C C . ALA A 1 192 ? 4.709 0.812 -7.296 1.00 98.56 192 ALA A C 1
ATOM 1461 O O . ALA A 1 192 ? 4.420 0.510 -8.449 1.00 98.56 192 ALA A O 1
ATOM 1462 N N . VAL A 1 193 ? 5.980 0.880 -6.877 1.00 98.75 193 VAL A N 1
ATOM 1463 C CA . VAL A 1 193 ? 7.128 0.564 -7.748 1.00 98.75 193 VAL A CA 1
ATOM 1464 C C . VAL A 1 193 ? 7.108 -0.904 -8.188 1.00 98.75 193 VAL A C 1
ATOM 1466 O O . VAL A 1 193 ? 7.419 -1.195 -9.341 1.00 98.75 193 VAL A O 1
ATOM 1469 N N . LEU A 1 194 ? 6.742 -1.829 -7.293 1.00 98.81 194 LEU A N 1
ATOM 1470 C CA . LEU A 1 194 ? 6.601 -3.250 -7.613 1.00 98.81 194 LEU A CA 1
ATOM 1471 C C . LEU A 1 194 ? 5.515 -3.463 -8.673 1.00 98.81 194 LEU A C 1
ATOM 1473 O O . LEU A 1 194 ? 5.800 -4.051 -9.714 1.00 98.81 194 LEU A O 1
ATOM 1477 N N . ALA A 1 195 ? 4.314 -2.932 -8.430 1.00 98.81 195 ALA A N 1
ATOM 1478 C CA . ALA A 1 195 ? 3.169 -3.072 -9.325 1.00 98.81 195 ALA A CA 1
ATOM 1479 C C . ALA A 1 195 ? 3.433 -2.471 -10.715 1.00 98.81 195 ALA A C 1
ATOM 1481 O O . ALA A 1 195 ? 3.291 -3.164 -11.718 1.00 98.81 195 ALA A O 1
ATOM 1482 N N . ALA A 1 196 ? 3.941 -1.236 -10.783 1.00 98.81 196 ALA A N 1
ATOM 1483 C CA . ALA A 1 196 ? 4.319 -0.606 -12.051 1.00 98.81 196 ALA A CA 1
ATOM 1484 C C . ALA A 1 196 ? 5.449 -1.362 -12.782 1.00 98.81 196 ALA A C 1
ATOM 1486 O O . ALA A 1 196 ? 5.521 -1.367 -14.012 1.00 98.81 196 ALA A O 1
ATOM 1487 N N . GLY A 1 197 ? 6.339 -2.024 -12.034 1.00 98.81 197 GLY A N 1
ATOM 1488 C CA . GLY A 1 197 ? 7.369 -2.893 -12.596 1.00 98.81 197 GLY A CA 1
ATOM 1489 C C . GLY A 1 197 ? 6.787 -4.114 -13.307 1.00 98.81 197 GLY A C 1
ATOM 1490 O O . GLY A 1 197 ? 7.238 -4.440 -14.405 1.00 98.81 197 GLY A O 1
ATOM 1491 N N . PHE A 1 198 ? 5.780 -4.764 -12.719 1.00 98.81 198 PHE A N 1
ATOM 1492 C CA . PHE A 1 198 ? 5.075 -5.869 -13.371 1.00 98.81 198 PHE A CA 1
ATOM 1493 C C . PHE A 1 198 ? 4.206 -5.413 -14.545 1.00 98.81 198 PHE A C 1
ATOM 1495 O O . PHE A 1 198 ? 4.174 -6.112 -15.557 1.00 98.81 198 PHE A O 1
ATOM 1502 N N . GLU A 1 199 ? 3.608 -4.223 -14.472 1.00 98.56 199 GLU A N 1
ATOM 1503 C CA . GLU A 1 199 ? 2.921 -3.616 -15.619 1.00 98.56 199 GLU A CA 1
ATOM 1504 C C . GLU A 1 199 ? 3.884 -3.414 -16.798 1.00 98.56 199 GLU A C 1
ATOM 1506 O O . GLU A 1 199 ? 3.654 -3.891 -17.906 1.00 98.56 199 GLU A O 1
ATOM 1511 N N . SER A 1 200 ? 5.058 -2.833 -16.539 1.00 98.62 200 SER A N 1
ATOM 1512 C CA . SER A 1 200 ? 6.084 -2.634 -17.573 1.00 98.62 200 SER A CA 1
ATOM 1513 C C . SER A 1 200 ? 6.584 -3.947 -18.183 1.00 98.62 200 SER A C 1
ATOM 1515 O O . SER A 1 200 ? 6.976 -3.984 -19.353 1.00 98.62 200 SER A O 1
ATOM 1517 N N . ILE A 1 201 ? 6.598 -5.031 -17.398 1.00 98.69 201 ILE A N 1
ATOM 1518 C CA . ILE A 1 201 ? 6.922 -6.378 -17.885 1.00 98.69 201 ILE A CA 1
ATOM 1519 C C . ILE A 1 201 ? 5.821 -6.893 -18.810 1.00 98.69 201 ILE A C 1
ATOM 1521 O O . ILE A 1 201 ? 6.120 -7.419 -19.885 1.00 98.69 201 ILE A O 1
ATOM 1525 N N . HIS A 1 202 ? 4.560 -6.725 -18.414 1.00 98.25 202 HIS A N 1
ATOM 1526 C CA . HIS A 1 202 ? 3.409 -7.114 -19.220 1.00 98.25 202 HIS A CA 1
ATOM 1527 C C . HIS A 1 202 ? 3.401 -6.404 -20.581 1.00 98.25 202 HIS A C 1
ATOM 1529 O O . HIS A 1 202 ? 3.294 -7.050 -21.626 1.00 98.25 202 HIS A O 1
ATOM 1535 N N . GLU A 1 203 ? 3.645 -5.095 -20.581 1.00 97.81 203 GLU A N 1
ATOM 1536 C CA . GLU A 1 203 ? 3.732 -4.258 -21.782 1.00 97.81 203 GLU A CA 1
ATOM 1537 C C . GLU A 1 203 ? 5.014 -4.477 -22.604 1.00 97.81 203 GLU A C 1
ATOM 1539 O O . GLU A 1 203 ? 5.221 -3.834 -23.634 1.00 97.81 203 GLU A O 1
ATOM 1544 N N . ARG A 1 204 ? 5.899 -5.385 -22.168 1.00 97.88 204 ARG A N 1
ATOM 1545 C CA . ARG A 1 204 ? 7.190 -5.699 -22.806 1.00 97.88 204 ARG A CA 1
ATOM 1546 C C . ARG A 1 204 ? 8.166 -4.516 -22.867 1.00 97.88 204 ARG A C 1
ATOM 1548 O O . ARG A 1 204 ? 9.123 -4.555 -23.641 1.00 97.88 204 ARG A O 1
ATOM 1555 N N . ARG A 1 205 ? 7.966 -3.490 -22.033 1.00 97.88 205 ARG A N 1
ATOM 1556 C CA . ARG A 1 205 ? 8.924 -2.389 -21.814 1.00 97.88 205 ARG A CA 1
ATOM 1557 C C . ARG A 1 205 ? 10.086 -2.821 -20.918 1.00 97.88 205 ARG A C 1
ATOM 1559 O O . ARG A 1 205 ? 11.189 -2.295 -21.036 1.00 97.88 205 ARG A O 1
ATOM 1566 N N . LEU A 1 206 ? 9.851 -3.817 -20.064 1.00 97.81 206 LEU A N 1
ATOM 1567 C CA . LEU A 1 206 ? 10.837 -4.432 -19.182 1.00 97.81 206 LEU A CA 1
ATOM 1568 C C . LEU A 1 206 ? 10.846 -5.958 -19.383 1.00 97.81 206 LEU A C 1
ATOM 1570 O O . LEU A 1 206 ? 9.805 -6.576 -19.557 1.00 97.81 206 LEU A O 1
ATOM 1574 N N . VAL A 1 207 ? 12.016 -6.597 -19.356 1.00 98.06 207 VAL A N 1
ATOM 1575 C CA . VAL A 1 207 ? 12.122 -8.067 -19.454 1.00 98.06 207 VAL A CA 1
ATOM 1576 C C . VAL A 1 207 ? 12.326 -8.646 -18.062 1.00 98.06 207 VAL A C 1
ATOM 1578 O O . VAL A 1 207 ? 13.245 -8.227 -17.370 1.00 98.06 207 VAL A O 1
ATOM 1581 N N . TYR A 1 208 ? 11.527 -9.629 -17.642 1.00 97.94 208 TYR A N 1
ATOM 1582 C CA . TYR A 1 208 ? 11.671 -10.227 -16.312 1.00 97.94 208 TYR A CA 1
ATOM 1583 C C . TYR A 1 208 ? 12.886 -11.166 -16.219 1.00 97.94 208 TYR A C 1
ATOM 1585 O O . TYR A 1 208 ? 12.809 -12.362 -16.496 1.00 97.94 208 TYR A O 1
ATOM 1593 N N . THR A 1 209 ? 14.037 -10.601 -15.856 1.00 98.50 209 THR A N 1
ATOM 1594 C CA . THR A 1 209 ? 15.303 -11.323 -15.660 1.00 98.50 209 THR A CA 1
ATOM 1595 C C . THR A 1 209 ? 15.529 -11.690 -14.193 1.00 98.50 209 THR A C 1
ATOM 1597 O O . THR A 1 209 ? 14.881 -11.159 -13.289 1.00 98.50 209 THR A O 1
ATOM 1600 N N . SER A 1 210 ? 16.510 -12.559 -13.931 1.00 98.19 210 SER A N 1
ATOM 1601 C CA . SER A 1 210 ? 16.962 -12.866 -12.567 1.00 98.19 210 SER A CA 1
ATOM 1602 C C . SER A 1 210 ? 17.439 -11.623 -11.802 1.00 98.19 210 SER A C 1
ATOM 1604 O O . SER A 1 210 ? 17.223 -11.531 -10.596 1.00 98.19 210 SER A O 1
ATOM 1606 N N . GLU A 1 211 ? 18.035 -10.644 -12.489 1.00 98.25 211 GLU A N 1
ATOM 1607 C CA . GLU A 1 211 ? 18.461 -9.374 -11.888 1.00 98.25 211 GLU A CA 1
ATOM 1608 C C . GLU A 1 211 ? 17.264 -8.529 -11.435 1.00 98.25 211 GLU A C 1
ATOM 1610 O O . GLU A 1 211 ? 17.248 -8.029 -10.313 1.00 98.25 211 GLU A O 1
ATOM 1615 N N . ILE A 1 212 ? 16.236 -8.401 -12.279 1.00 98.50 212 ILE A N 1
ATOM 1616 C CA . ILE A 1 212 ? 15.023 -7.638 -11.952 1.00 98.50 212 ILE A CA 1
ATOM 1617 C C . ILE A 1 212 ? 14.238 -8.323 -10.840 1.00 98.50 212 ILE A C 1
ATOM 1619 O O . ILE A 1 212 ? 13.812 -7.655 -9.901 1.00 98.50 212 ILE A O 1
ATOM 1623 N N . LYS A 1 213 ? 14.128 -9.655 -10.889 1.00 98.38 213 LYS A N 1
ATOM 1624 C CA . LYS A 1 213 ? 13.574 -10.442 -9.788 1.00 98.38 213 LYS A CA 1
ATOM 1625 C C . LYS A 1 213 ? 14.318 -10.164 -8.481 1.00 98.38 213 LYS A C 1
ATOM 1627 O O . LYS A 1 213 ? 13.687 -9.806 -7.492 1.00 98.38 213 LYS A O 1
ATOM 1632 N N . SER A 1 214 ? 15.649 -10.251 -8.486 1.00 98.06 214 SER A N 1
ATOM 1633 C CA . SER A 1 214 ? 16.462 -9.988 -7.295 1.00 98.06 214 SER A CA 1
ATOM 1634 C C . SER A 1 214 ? 16.303 -8.556 -6.776 1.00 98.06 214 SER A C 1
ATOM 1636 O O . SER A 1 214 ? 16.333 -8.349 -5.561 1.00 98.06 214 SER A O 1
ATOM 1638 N N . ASP A 1 215 ? 16.144 -7.569 -7.660 1.00 98.56 215 ASP A N 1
ATOM 1639 C CA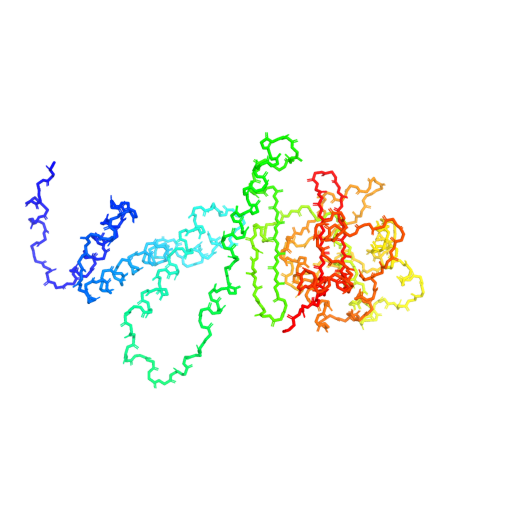 . ASP A 1 215 ? 15.916 -6.176 -7.274 1.00 98.56 215 ASP A CA 1
ATOM 1640 C C . ASP A 1 215 ? 14.531 -5.975 -6.645 1.00 98.56 215 ASP A C 1
ATOM 1642 O O . ASP A 1 215 ? 14.429 -5.317 -5.608 1.00 98.56 215 ASP A O 1
A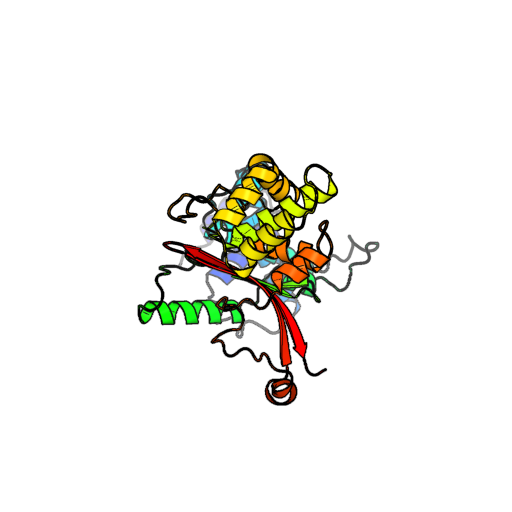TOM 1646 N N . MET A 1 216 ? 13.483 -6.569 -7.220 1.00 98.38 216 MET A N 1
ATOM 1647 C CA . MET A 1 216 ? 12.126 -6.542 -6.665 1.00 98.38 216 MET A CA 1
ATOM 1648 C C . MET A 1 216 ? 12.062 -7.228 -5.296 1.00 98.38 216 MET A C 1
ATOM 1650 O O . MET A 1 216 ? 11.537 -6.652 -4.342 1.00 98.38 216 MET A O 1
ATOM 1654 N N . GLU A 1 217 ? 12.668 -8.411 -5.166 1.00 96.75 217 GLU A N 1
ATOM 1655 C CA . GLU A 1 217 ? 12.761 -9.126 -3.893 1.00 96.75 217 GLU A CA 1
ATOM 1656 C C . GLU A 1 217 ? 13.512 -8.286 -2.860 1.00 96.75 217 GLU A C 1
ATOM 1658 O O . GLU A 1 217 ? 12.962 -7.974 -1.811 1.00 96.75 217 GLU A O 1
ATOM 1663 N N . ALA A 1 218 ? 14.730 -7.817 -3.157 1.00 95.88 218 ALA A N 1
ATOM 1664 C CA . ALA A 1 218 ? 15.507 -7.003 -2.220 1.00 95.88 218 ALA A CA 1
ATOM 1665 C C . ALA A 1 218 ? 14.798 -5.693 -1.828 1.00 95.88 218 ALA A C 1
ATOM 1667 O O . ALA A 1 218 ? 14.917 -5.237 -0.683 1.00 95.88 218 ALA A O 1
ATOM 1668 N N . MET A 1 219 ? 14.064 -5.081 -2.762 1.00 95.69 219 MET A N 1
ATOM 1669 C CA . MET A 1 219 ? 13.254 -3.888 -2.527 1.00 95.69 219 MET A CA 1
ATOM 1670 C C . MET A 1 219 ? 12.156 -4.150 -1.491 1.00 95.69 219 MET A C 1
ATOM 1672 O O . MET A 1 219 ? 12.000 -3.343 -0.574 1.00 95.69 219 MET A O 1
ATOM 1676 N N . ILE A 1 220 ? 11.424 -5.257 -1.591 1.00 94.94 220 ILE A N 1
ATOM 1677 C CA . ILE A 1 220 ? 10.324 -5.571 -0.670 1.00 94.94 220 ILE A CA 1
ATOM 1678 C C . ILE A 1 220 ? 10.855 -6.173 0.636 1.00 94.94 220 ILE A C 1
ATOM 1680 O O . ILE A 1 220 ? 10.680 -5.576 1.700 1.00 94.94 220 ILE A O 1
ATOM 1684 N N . CYS A 1 221 ? 11.611 -7.263 0.516 1.00 91.06 221 CYS A N 1
ATOM 1685 C CA . CYS A 1 221 ? 12.126 -8.130 1.578 1.00 91.06 221 CYS A CA 1
ATOM 1686 C C . CYS A 1 221 ? 13.137 -7.466 2.515 1.00 91.06 221 CYS A C 1
ATOM 1688 O O . CYS A 1 221 ? 13.242 -7.816 3.683 1.00 91.06 221 CYS A O 1
ATOM 1690 N N . ARG A 1 222 ? 13.960 -6.541 2.006 1.00 91.12 222 ARG A N 1
ATOM 1691 C CA . ARG A 1 222 ? 15.008 -5.862 2.797 1.00 91.12 222 ARG A CA 1
ATOM 1692 C C . ARG A 1 222 ? 14.877 -4.348 2.753 1.00 91.12 222 ARG A C 1
ATOM 1694 O O . ARG A 1 222 ? 15.787 -3.632 3.169 1.00 91.12 222 ARG A O 1
ATOM 1701 N N . SER A 1 223 ? 13.768 -3.845 2.207 1.00 92.81 223 SER A N 1
ATOM 1702 C CA . SER A 1 223 ? 13.545 -2.417 1.993 1.00 92.81 223 SER A CA 1
ATOM 1703 C C . SER A 1 223 ? 14.712 -1.725 1.259 1.00 92.81 223 SER A C 1
ATOM 1705 O O . SER A 1 223 ? 15.001 -0.558 1.531 1.00 92.81 223 SER A O 1
ATOM 1707 N N . ASN A 1 224 ? 15.416 -2.418 0.351 1.00 93.94 224 ASN A N 1
ATOM 1708 C CA . ASN A 1 224 ? 16.677 -1.933 -0.216 1.00 93.94 224 ASN A CA 1
ATOM 1709 C C . ASN A 1 224 ? 16.471 -0.717 -1.141 1.00 93.94 224 ASN A C 1
ATOM 1711 O O . ASN A 1 224 ? 15.885 -0.822 -2.222 1.00 93.94 224 ASN A O 1
ATOM 1715 N N . ASN A 1 225 ? 16.995 0.443 -0.737 1.00 94.69 225 ASN A N 1
ATOM 1716 C CA . ASN A 1 225 ? 16.821 1.699 -1.474 1.00 94.69 225 ASN A CA 1
ATOM 1717 C C . ASN A 1 225 ? 17.554 1.723 -2.824 1.00 94.69 225 ASN A C 1
ATOM 1719 O O . ASN A 1 225 ? 17.041 2.302 -3.778 1.00 94.69 225 ASN A O 1
ATOM 1723 N N . ASN A 1 226 ? 18.715 1.070 -2.935 1.00 96.06 226 ASN A N 1
ATOM 1724 C CA . ASN A 1 226 ? 19.455 1.010 -4.197 1.00 96.06 226 ASN A CA 1
ATOM 1725 C C . ASN A 1 226 ? 18.714 0.149 -5.223 1.00 96.06 226 ASN A C 1
ATOM 1727 O O . ASN A 1 226 ? 18.572 0.568 -6.366 1.00 96.06 226 ASN A O 1
ATOM 1731 N N . ALA A 1 227 ? 18.193 -1.009 -4.808 1.00 97.62 227 ALA A N 1
ATOM 1732 C CA . ALA A 1 227 ? 17.346 -1.848 -5.654 1.00 97.62 227 ALA A CA 1
ATOM 1733 C C . ALA A 1 227 ? 16.075 -1.102 -6.090 1.00 97.62 227 ALA A C 1
ATOM 1735 O O . ALA A 1 227 ? 15.719 -1.121 -7.263 1.00 97.62 227 ALA A O 1
ATOM 1736 N N . THR A 1 228 ? 15.465 -0.343 -5.173 1.00 97.75 228 THR A N 1
ATOM 1737 C CA . THR A 1 228 ? 14.300 0.503 -5.487 1.00 97.75 228 THR A CA 1
ATOM 1738 C C . THR A 1 228 ? 14.626 1.544 -6.549 1.00 97.75 228 THR A C 1
ATOM 1740 O O . THR A 1 228 ? 13.913 1.649 -7.538 1.00 97.75 228 THR A O 1
ATOM 1743 N N . ASN A 1 229 ? 15.721 2.292 -6.386 1.00 97.62 229 ASN A N 1
ATOM 1744 C CA . ASN A 1 229 ? 16.124 3.297 -7.368 1.00 97.62 229 ASN A CA 1
ATOM 1745 C C . ASN A 1 229 ? 16.483 2.668 -8.715 1.00 97.62 229 ASN A C 1
ATOM 1747 O O . ASN A 1 229 ? 16.158 3.241 -9.748 1.00 97.62 229 ASN A O 1
ATOM 1751 N N . ARG A 1 230 ? 17.106 1.481 -8.734 1.00 98.50 230 ARG A N 1
ATOM 1752 C CA . ARG A 1 230 ? 17.326 0.750 -9.986 1.00 98.50 230 ARG A CA 1
ATOM 1753 C C . ARG A 1 230 ? 16.001 0.373 -10.654 1.00 98.50 230 ARG A C 1
ATOM 1755 O O . ARG A 1 230 ? 15.882 0.559 -11.858 1.00 98.50 230 ARG A O 1
ATOM 1762 N N . MET A 1 231 ? 15.000 -0.088 -9.900 1.00 98.75 231 MET A N 1
ATOM 1763 C CA . MET A 1 231 ? 13.660 -0.356 -10.441 1.00 98.75 231 MET A CA 1
ATOM 1764 C C . MET A 1 231 ? 12.975 0.911 -10.961 1.00 98.75 231 MET A C 1
ATOM 1766 O O . MET A 1 231 ? 12.502 0.905 -12.092 1.00 98.75 231 MET A O 1
ATOM 1770 N N . ILE A 1 232 ? 13.011 2.013 -10.205 1.00 98.44 232 ILE A N 1
ATOM 1771 C CA . ILE A 1 232 ? 12.494 3.317 -10.650 1.00 98.44 232 ILE A CA 1
ATOM 1772 C C . ILE A 1 232 ? 13.172 3.759 -11.951 1.00 98.44 232 ILE A C 1
ATOM 1774 O O . ILE A 1 232 ? 12.494 4.200 -12.871 1.00 98.44 232 ILE A O 1
ATOM 1778 N N . ASN A 1 233 ? 14.493 3.604 -12.060 1.00 98.25 233 ASN A N 1
ATOM 1779 C CA . ASN A 1 233 ? 15.240 3.985 -13.259 1.00 98.25 233 ASN A CA 1
ATOM 1780 C C . ASN A 1 233 ? 14.927 3.092 -14.469 1.00 98.25 233 ASN A C 1
ATOM 1782 O O . ASN A 1 233 ? 14.979 3.579 -15.593 1.00 98.25 233 ASN A O 1
ATOM 1786 N N . ARG A 1 234 ? 14.640 1.799 -14.258 1.00 98.31 234 ARG A N 1
ATOM 1787 C CA . ARG A 1 234 ? 14.275 0.869 -15.340 1.00 98.31 234 ARG A CA 1
ATOM 1788 C C . ARG A 1 234 ? 12.848 1.086 -15.839 1.00 98.31 234 ARG A C 1
ATOM 1790 O O . ARG A 1 234 ? 12.623 0.945 -17.032 1.00 98.31 234 ARG A O 1
ATOM 1797 N N . VAL A 1 235 ? 11.914 1.395 -14.939 1.00 98.50 235 VAL A N 1
ATOM 1798 C CA . VAL A 1 235 ? 10.500 1.626 -15.280 1.00 98.50 235 VAL A CA 1
ATOM 1799 C C . VAL A 1 235 ? 10.274 3.043 -15.806 1.00 98.50 235 VAL A C 1
ATOM 1801 O O . VAL A 1 235 ? 9.549 3.220 -16.770 1.00 98.50 235 VAL A O 1
ATOM 1804 N N . GLY A 1 236 ? 10.912 4.041 -15.193 1.00 98.25 236 GLY A N 1
ATOM 1805 C CA . GLY A 1 236 ? 10.632 5.455 -15.424 1.00 98.25 236 GLY A CA 1
ATOM 1806 C C . GLY A 1 236 ? 9.729 6.033 -14.332 1.00 98.25 236 GLY A C 1
ATOM 1807 O O . GLY A 1 236 ? 8.689 5.476 -13.989 1.00 98.25 236 GLY A O 1
ATOM 1808 N N . LEU A 1 237 ? 10.125 7.172 -13.756 1.00 97.19 237 LEU A N 1
ATOM 1809 C CA . LEU A 1 237 ? 9.374 7.795 -12.659 1.00 97.19 237 LEU A CA 1
ATOM 1810 C C . LEU A 1 237 ? 7.993 8.300 -13.104 1.00 97.19 237 LEU A C 1
ATOM 1812 O O . LEU A 1 237 ? 7.028 8.205 -12.342 1.00 97.19 237 LEU A O 1
ATOM 1816 N N . ASP A 1 238 ? 7.907 8.829 -14.323 1.00 97.31 238 ASP A N 1
ATOM 1817 C CA . ASP A 1 238 ? 6.651 9.307 -14.902 1.00 97.31 238 ASP A CA 1
ATOM 1818 C C . ASP A 1 238 ? 5.706 8.138 -15.186 1.00 97.31 238 ASP A C 1
ATOM 1820 O O . ASP A 1 238 ? 4.532 8.219 -14.840 1.00 97.31 238 ASP A O 1
ATOM 1824 N N . ASP A 1 239 ? 6.225 7.024 -15.707 1.00 97.94 239 ASP A N 1
ATOM 1825 C CA . ASP A 1 239 ? 5.449 5.804 -15.941 1.00 97.94 239 ASP A CA 1
ATOM 1826 C C . ASP A 1 239 ? 4.873 5.237 -14.638 1.00 97.94 239 ASP A C 1
ATOM 1828 O O . ASP A 1 239 ? 3.685 4.931 -14.576 1.00 97.94 239 ASP A O 1
ATOM 1832 N N . ILE A 1 240 ? 5.660 5.204 -13.555 1.00 98.69 240 ILE A N 1
ATOM 1833 C CA . ILE A 1 240 ? 5.161 4.795 -12.229 1.00 98.69 240 ILE A CA 1
ATOM 1834 C C . ILE A 1 240 ? 4.037 5.723 -11.756 1.00 98.69 240 ILE A C 1
ATOM 1836 O O . ILE A 1 240 ? 3.009 5.253 -11.269 1.00 98.69 240 ILE A O 1
ATOM 1840 N N . ASN A 1 241 ? 4.226 7.042 -11.872 1.00 97.31 241 ASN A N 1
ATOM 1841 C CA . ASN A 1 241 ? 3.235 8.018 -11.415 1.00 97.31 241 ASN A CA 1
ATOM 1842 C C . ASN A 1 241 ? 1.983 8.074 -12.311 1.00 97.31 241 ASN A C 1
ATOM 1844 O O . ASN A 1 241 ? 0.924 8.500 -11.848 1.00 97.31 241 ASN A O 1
ATOM 1848 N N . ASN A 1 242 ? 2.081 7.669 -13.576 1.00 96.81 242 ASN A N 1
ATOM 1849 C CA . ASN A 1 242 ? 0.933 7.510 -14.465 1.00 96.81 242 ASN A CA 1
ATOM 1850 C C . ASN A 1 242 ? 0.162 6.238 -14.116 1.00 96.81 242 ASN A C 1
ATOM 1852 O O . ASN A 1 242 ? -1.040 6.330 -13.876 1.00 96.81 242 ASN A O 1
ATOM 1856 N N . PHE A 1 243 ? 0.862 5.115 -13.936 1.00 97.31 243 PHE A N 1
ATOM 1857 C CA . PHE A 1 243 ? 0.270 3.855 -13.493 1.00 97.31 243 PHE A CA 1
ATOM 1858 C C . PHE A 1 243 ? -0.563 4.036 -12.216 1.00 97.31 243 PHE A C 1
ATOM 1860 O O . PHE A 1 243 ? -1.742 3.696 -12.192 1.00 97.31 243 PHE A O 1
ATOM 1867 N N . VAL A 1 244 ? -0.013 4.648 -11.158 1.00 93.81 244 VAL A N 1
ATOM 1868 C CA . VAL A 1 244 ? -0.780 4.857 -9.909 1.00 93.81 244 VAL A CA 1
ATOM 1869 C C . VAL A 1 244 ? -2.037 5.710 -10.117 1.00 93.81 244 VAL A C 1
ATOM 1871 O O . VAL A 1 244 ? -3.055 5.444 -9.483 1.00 93.81 244 VAL A O 1
ATOM 1874 N N . LYS A 1 245 ? -2.025 6.695 -11.027 1.00 92.69 245 LYS A N 1
ATOM 1875 C CA . LYS A 1 245 ? -3.224 7.491 -11.351 1.00 92.69 245 LYS A CA 1
ATOM 1876 C C . LYS A 1 245 ? -4.257 6.688 -12.134 1.00 92.69 245 LYS A C 1
ATOM 1878 O O . LYS A 1 245 ? -5.449 6.862 -11.891 1.00 92.69 245 LYS A O 1
ATOM 1883 N N . GLU A 1 246 ? -3.815 5.844 -13.062 1.00 93.19 246 GLU A N 1
ATOM 1884 C CA . GLU A 1 246 ? -4.679 4.943 -13.836 1.00 93.19 246 GLU A CA 1
ATOM 1885 C C . GLU A 1 246 ? -5.363 3.917 -12.929 1.00 93.19 246 GLU A C 1
ATOM 1887 O O . GLU A 1 246 ? -6.545 3.639 -13.107 1.00 93.19 246 GLU A O 1
ATOM 1892 N N . GLN A 1 247 ? -4.669 3.461 -11.882 1.00 92.06 247 GLN A N 1
ATOM 1893 C CA . GLN A 1 247 ? -5.232 2.610 -10.828 1.00 92.06 247 GLN A CA 1
ATOM 1894 C C . GLN A 1 247 ? -6.100 3.375 -9.803 1.00 92.06 247 GLN A C 1
ATOM 1896 O O . GLN A 1 247 ? -6.544 2.799 -8.813 1.00 92.06 247 GLN A O 1
ATOM 1901 N N . GLY A 1 248 ? -6.339 4.680 -9.993 1.00 89.88 248 GLY A N 1
ATOM 1902 C CA . GLY A 1 248 ? -7.180 5.491 -9.103 1.00 89.88 248 GLY A CA 1
ATOM 1903 C C . GLY A 1 248 ? -6.534 5.888 -7.767 1.00 89.88 248 GLY A C 1
ATOM 1904 O O . GLY A 1 248 ? -7.221 6.380 -6.873 1.00 89.88 248 GLY A O 1
ATOM 1905 N N . LEU A 1 249 ? -5.218 5.717 -7.616 1.00 93.12 249 LEU A N 1
ATOM 1906 C CA . LEU A 1 249 ? -4.462 5.984 -6.385 1.00 93.12 249 LEU A CA 1
ATOM 1907 C C . LEU A 1 249 ? -4.016 7.455 -6.326 1.00 93.12 249 LEU A C 1
ATOM 1909 O O . LEU A 1 249 ? -2.832 7.794 -6.386 1.00 93.12 249 LEU A O 1
ATOM 1913 N N . TYR A 1 250 ? -4.984 8.371 -6.278 1.00 91.69 250 TYR A N 1
ATOM 1914 C CA . TYR A 1 250 ? -4.744 9.804 -6.495 1.00 91.69 250 TYR A CA 1
ATOM 1915 C C . TYR A 1 250 ? -3.982 10.525 -5.375 1.00 91.69 250 TYR A C 1
ATOM 1917 O O . TYR A 1 250 ? -3.549 11.666 -5.576 1.00 91.69 250 TYR A O 1
ATOM 1925 N N . GLN A 1 251 ? -3.827 9.913 -4.200 1.00 94.12 251 GLN A N 1
ATOM 1926 C CA . GLN A 1 251 ? -3.000 10.453 -3.120 1.00 94.12 251 GLN A CA 1
ATOM 1927 C C . GLN A 1 251 ? -1.562 9.928 -3.185 1.00 94.12 251 GLN A C 1
ATOM 1929 O O . GLN A 1 251 ? -0.699 10.431 -2.460 1.00 94.12 251 GLN A O 1
ATOM 1934 N N . THR A 1 252 ? -1.289 8.956 -4.052 1.00 96.38 252 THR A N 1
ATOM 1935 C CA . THR A 1 252 ? 0.015 8.324 -4.216 1.00 96.38 252 THR A CA 1
ATOM 1936 C C . THR A 1 252 ? 0.891 9.121 -5.174 1.00 96.38 252 THR A C 1
ATOM 1938 O O . THR A 1 252 ? 0.522 9.396 -6.313 1.00 96.38 252 THR A O 1
ATOM 1941 N N . VAL A 1 253 ? 2.076 9.504 -4.701 1.00 95.12 253 VAL A N 1
ATOM 1942 C CA . VAL A 1 253 ? 3.113 10.179 -5.484 1.00 95.12 253 VAL A CA 1
ATOM 1943 C C . VAL A 1 253 ? 4.457 9.550 -5.147 1.00 95.12 253 VAL A C 1
ATOM 1945 O O . VAL A 1 253 ? 4.908 9.594 -3.996 1.00 95.12 253 VAL A O 1
ATOM 1948 N N . VAL A 1 254 ? 5.096 8.974 -6.164 1.00 96.38 254 VAL A N 1
ATOM 1949 C CA . VAL A 1 254 ? 6.400 8.317 -6.052 1.00 96.38 254 VAL A CA 1
ATOM 1950 C C . VAL A 1 254 ? 7.501 9.289 -6.471 1.00 96.38 254 VAL A C 1
ATOM 1952 O O . VAL A 1 254 ? 7.408 9.947 -7.505 1.00 96.38 254 VAL A O 1
ATOM 1955 N N . HIS A 1 255 ? 8.578 9.329 -5.689 1.00 94.75 255 HIS A N 1
ATOM 1956 C CA . HIS A 1 255 ? 9.828 10.023 -5.988 1.00 94.75 255 HIS A CA 1
ATOM 1957 C C . HIS A 1 255 ? 11.026 9.094 -5.758 1.00 94.75 255 HIS A C 1
ATOM 1959 O O . HIS A 1 255 ? 10.989 8.214 -4.891 1.00 94.75 255 HIS A O 1
ATOM 1965 N N . SER A 1 256 ? 12.125 9.335 -6.477 1.00 91.56 256 SER A N 1
ATOM 1966 C CA . SER A 1 256 ? 13.395 8.633 -6.256 1.00 91.56 256 SER A CA 1
ATOM 1967 C C . SER A 1 256 ? 13.892 8.790 -4.817 1.00 91.56 256 SER A C 1
ATOM 1969 O O . SER A 1 256 ? 13.706 9.824 -4.172 1.00 91.56 256 SER A O 1
ATOM 1971 N N . ILE A 1 257 ? 14.556 7.757 -4.298 1.00 88.44 257 ILE A N 1
ATOM 1972 C CA . ILE A 1 257 ? 15.053 7.747 -2.924 1.00 88.44 257 ILE A CA 1
ATOM 1973 C C . ILE A 1 257 ? 16.418 8.453 -2.874 1.00 88.44 257 ILE A C 1
ATOM 1975 O O . ILE A 1 257 ? 17.353 7.999 -3.539 1.00 88.44 257 ILE A O 1
ATOM 1979 N N . PRO A 1 258 ? 16.594 9.527 -2.082 1.00 85.31 258 PRO A N 1
ATOM 1980 C CA . PRO A 1 258 ? 17.879 10.219 -1.994 1.00 85.31 258 PRO A CA 1
ATOM 1981 C C . PRO A 1 258 ? 18.939 9.360 -1.289 1.00 85.31 258 PRO A C 1
ATOM 1983 O O . PRO A 1 258 ? 18.605 8.448 -0.532 1.00 85.31 258 PRO A O 1
ATOM 1986 N N . ALA A 1 259 ? 20.224 9.699 -1.454 1.00 74.62 259 ALA A N 1
ATOM 1987 C CA . ALA A 1 259 ? 21.356 8.955 -0.875 1.00 74.62 259 ALA A CA 1
ATOM 1988 C C . ALA A 1 259 ? 21.280 8.776 0.660 1.00 74.62 259 ALA A C 1
ATOM 1990 O O . ALA A 1 259 ? 21.804 7.806 1.197 1.00 74.62 259 ALA A O 1
ATOM 1991 N N . GLY A 1 260 ? 20.579 9.672 1.367 1.00 72.44 260 GLY A N 1
ATOM 1992 C CA . GLY A 1 260 ? 20.315 9.562 2.809 1.00 72.44 260 GLY A CA 1
ATOM 1993 C C . GLY A 1 260 ? 19.066 8.753 3.193 1.00 72.44 260 GLY A C 1
ATOM 1994 O O . GLY A 1 260 ? 18.695 8.747 4.362 1.00 72.44 260 GLY A O 1
ATOM 1995 N N . GLY A 1 261 ? 18.352 8.147 2.237 1.00 76.06 261 GLY A N 1
ATOM 1996 C CA . GLY A 1 261 ? 17.141 7.346 2.476 1.00 76.06 261 GLY A CA 1
ATOM 1997 C C . GLY A 1 261 ? 15.910 8.135 2.940 1.00 76.06 261 GLY A C 1
ATOM 1998 O O . GLY A 1 261 ? 14.883 7.548 3.276 1.00 76.06 261 GLY A O 1
ATOM 1999 N N . ARG A 1 262 ? 15.994 9.470 2.979 1.00 80.19 262 ARG A N 1
ATOM 2000 C CA . ARG A 1 262 ? 14.920 10.360 3.441 1.00 80.19 262 ARG A CA 1
ATOM 2001 C C . ARG A 1 262 ? 13.851 10.520 2.362 1.00 80.19 262 ARG A C 1
ATOM 2003 O O . ARG A 1 262 ? 13.859 11.476 1.601 1.00 80.19 262 ARG A O 1
ATOM 2010 N N . THR A 1 263 ? 12.923 9.577 2.309 1.00 78.94 263 THR A N 1
ATOM 2011 C CA . THR A 1 263 ? 11.788 9.536 1.377 1.00 78.94 263 THR A CA 1
ATOM 2012 C C . THR A 1 263 ? 10.648 10.472 1.808 1.00 78.94 263 THR A C 1
ATOM 2014 O O . THR A 1 263 ? 9.521 10.017 1.974 1.00 78.94 263 THR A O 1
ATOM 2017 N N . LEU A 1 264 ? 10.936 11.751 2.071 1.00 79.81 264 LEU A N 1
ATOM 2018 C CA . LEU A 1 264 ? 9.944 12.705 2.600 1.00 79.81 264 LEU A CA 1
ATOM 2019 C C . LEU A 1 264 ? 8.920 13.149 1.545 1.00 79.81 264 LEU A C 1
ATOM 2021 O O . LEU A 1 264 ? 7.775 13.437 1.883 1.00 79.81 264 LEU A O 1
ATOM 2025 N N . ASP A 1 265 ? 9.325 13.165 0.276 1.00 85.19 265 ASP A N 1
ATOM 2026 C CA . ASP A 1 265 ? 8.457 13.567 -0.837 1.00 85.19 265 ASP A CA 1
ATOM 2027 C C . ASP A 1 265 ? 7.545 12.431 -1.309 1.00 85.19 265 ASP A C 1
ATOM 2029 O O . ASP A 1 265 ? 6.516 12.678 -1.929 1.00 85.19 265 ASP A O 1
ATOM 2033 N N . ASN A 1 266 ? 7.890 11.188 -0.964 1.00 90.31 266 ASN A N 1
ATOM 2034 C CA . ASN A 1 266 ? 7.070 10.012 -1.224 1.00 90.31 266 ASN A CA 1
ATOM 2035 C C . ASN A 1 266 ? 5.805 10.054 -0.362 1.00 90.31 266 ASN A C 1
ATOM 2037 O O . ASN A 1 266 ? 5.870 9.932 0.870 1.00 90.31 266 ASN A O 1
ATOM 2041 N N . LYS A 1 267 ? 4.654 10.210 -1.015 1.00 93.94 267 LYS A N 1
ATOM 2042 C CA . LYS A 1 267 ? 3.360 10.431 -0.364 1.00 93.94 267 LYS A CA 1
ATOM 2043 C C . LYS A 1 267 ? 2.315 9.430 -0.834 1.00 93.94 267 LYS A C 1
ATOM 2045 O O . LYS A 1 267 ? 2.378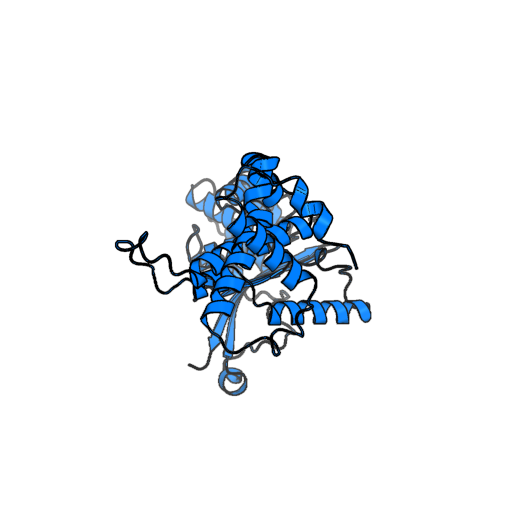 8.969 -1.962 1.00 93.94 267 LYS A O 1
ATOM 2050 N N . THR A 1 268 ? 1.377 9.094 0.038 1.00 96.31 268 THR A N 1
ATOM 2051 C CA . THR A 1 268 ? 0.249 8.183 -0.220 1.00 96.31 268 THR A CA 1
ATOM 2052 C C . THR A 1 268 ? -0.860 8.448 0.792 1.00 96.31 268 THR A C 1
ATOM 2054 O O . THR A 1 268 ? -0.668 9.234 1.719 1.00 96.31 268 THR A O 1
ATOM 2057 N N . SER A 1 269 ? -2.000 7.788 0.650 1.00 95.75 269 SER A N 1
ATOM 2058 C CA . SER A 1 269 ? -3.015 7.657 1.699 1.00 95.75 269 SER A CA 1
ATOM 2059 C C . SER A 1 269 ? -3.071 6.202 2.195 1.00 95.75 269 SER A C 1
ATOM 2061 O O . SER A 1 269 ? -2.506 5.312 1.548 1.00 95.75 269 SER A O 1
ATOM 2063 N N . ALA A 1 270 ? -3.707 5.938 3.342 1.00 96.06 270 ALA A N 1
ATOM 2064 C CA . ALA A 1 270 ? -3.909 4.559 3.799 1.00 96.06 270 ALA A CA 1
ATOM 2065 C C . ALA A 1 270 ? -4.871 3.801 2.871 1.00 96.06 270 ALA A C 1
ATOM 2067 O O . ALA A 1 270 ? -4.654 2.621 2.602 1.00 96.06 270 ALA A O 1
ATOM 2068 N N . LYS A 1 271 ? -5.878 4.497 2.331 1.00 94.88 271 LYS A N 1
ATOM 2069 C CA . LYS A 1 271 ? -6.841 3.934 1.382 1.00 94.88 271 LYS A CA 1
ATOM 2070 C C . LYS A 1 271 ? -6.192 3.545 0.059 1.00 94.88 271 LYS A C 1
ATOM 2072 O O . LYS A 1 271 ? -6.435 2.451 -0.427 1.00 94.88 271 LYS A O 1
ATOM 2077 N N . ASP A 1 272 ? -5.312 4.386 -0.486 1.00 98.12 272 ASP A N 1
ATOM 2078 C CA . ASP A 1 272 ? -4.578 4.081 -1.720 1.00 98.12 272 ASP A CA 1
ATOM 2079 C C . ASP A 1 272 ? -3.721 2.817 -1.550 1.00 98.12 272 ASP A C 1
ATOM 2081 O O . ASP A 1 272 ? -3.721 1.940 -2.413 1.00 98.12 272 ASP A O 1
ATOM 2085 N N . LEU A 1 273 ? -3.010 2.693 -0.420 1.00 98.31 273 LEU A N 1
ATOM 2086 C CA . LEU A 1 273 ? -2.226 1.490 -0.129 1.00 98.31 273 LEU A CA 1
ATOM 2087 C C . LEU A 1 273 ? -3.126 0.255 -0.006 1.00 98.31 273 LEU A C 1
ATOM 2089 O O . LEU A 1 273 ? -2.784 -0.789 -0.555 1.00 98.31 273 LEU A O 1
ATOM 2093 N N . GLY A 1 274 ? -4.265 0.382 0.684 1.00 97.81 274 GLY A N 1
ATOM 2094 C CA . GLY A 1 274 ? -5.258 -0.683 0.814 1.00 97.81 274 GLY A CA 1
ATOM 2095 C C . GLY A 1 274 ? -5.801 -1.139 -0.539 1.00 97.81 274 GLY A C 1
ATOM 2096 O O . GLY A 1 274 ? -5.732 -2.322 -0.848 1.00 97.81 274 GLY A O 1
ATOM 2097 N N . ASN A 1 275 ? -6.243 -0.203 -1.379 1.00 97.38 275 ASN A N 1
ATOM 2098 C CA . ASN A 1 275 ? -6.799 -0.489 -2.703 1.00 97.38 275 ASN A CA 1
ATOM 2099 C C . ASN A 1 275 ? -5.770 -1.136 -3.644 1.00 97.38 275 ASN A C 1
ATOM 2101 O O . ASN A 1 275 ? -6.110 -2.034 -4.418 1.00 97.38 275 ASN A O 1
ATOM 2105 N N . LEU A 1 276 ? -4.505 -0.701 -3.581 1.00 98.50 276 LEU A N 1
ATOM 2106 C CA . LEU A 1 276 ? -3.425 -1.324 -4.347 1.00 98.50 276 LEU A CA 1
ATOM 2107 C C . LEU A 1 276 ? -3.190 -2.769 -3.895 1.00 98.50 276 LEU A C 1
ATOM 2109 O O . LEU A 1 276 ? -3.094 -3.665 -4.729 1.00 98.50 276 LEU A O 1
ATOM 2113 N N . LEU A 1 277 ? -3.099 -2.995 -2.585 1.00 98.56 277 LEU A N 1
ATOM 2114 C CA . LEU A 1 277 ? -2.883 -4.323 -2.013 1.00 98.56 277 LEU A CA 1
ATOM 2115 C C . LEU A 1 277 ? -4.048 -5.271 -2.303 1.00 98.56 277 LEU A C 1
ATOM 2117 O O . LEU A 1 277 ? -3.807 -6.412 -2.682 1.00 98.56 277 LEU A O 1
ATOM 2121 N N . GLU A 1 278 ? -5.283 -4.789 -2.199 1.00 98.00 278 GLU A N 1
ATOM 2122 C CA . GLU A 1 278 ? -6.488 -5.514 -2.604 1.00 98.00 278 GLU A CA 1
ATOM 2123 C C . GLU A 1 278 ? -6.422 -5.915 -4.085 1.00 98.00 278 GLU A C 1
ATOM 2125 O O . GLU A 1 278 ? -6.597 -7.083 -4.420 1.00 98.00 278 GLU A O 1
ATOM 2130 N N . SER A 1 279 ? -6.065 -4.979 -4.971 1.00 98.06 279 SER A N 1
ATOM 2131 C CA . SER A 1 279 ? -5.941 -5.256 -6.410 1.00 98.06 279 SER A CA 1
ATOM 2132 C C . SER A 1 279 ? -4.854 -6.292 -6.718 1.00 98.06 279 SER A C 1
ATOM 2134 O O . SER A 1 279 ? -5.038 -7.147 -7.585 1.00 98.06 279 SER A O 1
ATOM 2136 N N . ILE A 1 280 ? -3.726 -6.249 -5.998 1.00 98.38 280 ILE A N 1
ATOM 2137 C CA . ILE A 1 280 ? -2.682 -7.279 -6.092 1.00 98.38 280 ILE A CA 1
ATOM 2138 C C . ILE A 1 280 ? -3.246 -8.626 -5.634 1.00 98.38 280 ILE A C 1
ATOM 2140 O O . ILE A 1 280 ? -3.130 -9.614 -6.356 1.00 98.38 280 ILE A O 1
ATOM 2144 N N . TYR A 1 281 ? -3.857 -8.658 -4.453 1.00 97.81 281 TYR A N 1
ATOM 2145 C CA . TYR A 1 281 ? -4.312 -9.874 -3.796 1.00 97.81 281 TYR A CA 1
ATOM 2146 C C . TYR A 1 281 ? -5.408 -10.611 -4.578 1.00 97.81 281 TYR A C 1
ATOM 2148 O O . TYR A 1 281 ? -5.362 -11.833 -4.693 1.00 97.81 281 TYR A O 1
ATOM 2156 N N . GLU A 1 282 ? -6.347 -9.873 -5.169 1.00 96.69 282 GLU A N 1
ATOM 2157 C CA . GLU A 1 282 ? -7.455 -10.413 -5.969 1.00 96.69 282 GLU A CA 1
ATOM 2158 C C . GLU A 1 282 ? -7.069 -10.764 -7.414 1.00 96.69 282 GLU A C 1
ATOM 2160 O O . GLU A 1 282 ? -7.920 -11.168 -8.205 1.00 96.69 282 GLU A O 1
ATOM 2165 N N . GLY A 1 283 ? -5.800 -10.593 -7.800 1.00 97.19 283 GLY A N 1
ATOM 2166 C CA . GLY A 1 283 ? -5.354 -10.915 -9.156 1.00 97.19 283 GLY A CA 1
ATOM 2167 C C . GLY A 1 283 ? -5.764 -9.894 -10.221 1.00 97.19 283 GLY A C 1
ATOM 2168 O O . GLY A 1 283 ? -5.747 -10.214 -11.408 1.00 97.19 283 GLY A O 1
ATOM 2169 N N . ARG A 1 284 ? -6.142 -8.668 -9.828 1.00 97.44 284 ARG A N 1
ATOM 2170 C CA . ARG A 1 284 ? -6.583 -7.612 -10.758 1.00 97.44 284 ARG A CA 1
ATOM 2171 C C . ARG A 1 284 ? -5.433 -6.930 -11.502 1.00 97.44 284 ARG A C 1
ATOM 2173 O O . ARG A 1 284 ? -5.689 -6.236 -12.481 1.00 97.44 284 ARG A O 1
ATOM 2180 N N . LEU A 1 285 ? -4.190 -7.120 -11.058 1.00 97.69 285 LEU A N 1
ATOM 2181 C CA . LEU A 1 285 ? -2.998 -6.554 -11.689 1.00 97.69 285 LEU A CA 1
ATOM 2182 C C . LEU A 1 285 ? -2.153 -7.631 -12.370 1.00 97.69 285 LEU A C 1
ATOM 2184 O O . LEU A 1 285 ? -2.075 -8.783 -11.935 1.00 97.69 285 LEU A O 1
ATOM 2188 N N . HIS A 1 286 ? -1.457 -7.247 -13.438 1.00 98.06 286 HIS A N 1
ATOM 2189 C CA . HIS A 1 286 ? -0.512 -8.142 -14.088 1.00 98.06 286 HIS A CA 1
ATOM 2190 C C . HIS A 1 286 ? 0.617 -8.531 -13.126 1.00 98.06 286 HIS A C 1
ATOM 2192 O O . HIS A 1 286 ? 1.181 -7.692 -12.431 1.00 98.06 286 HIS A O 1
ATOM 2198 N N . GLY A 1 287 ? 0.944 -9.827 -13.073 1.00 98.19 287 GLY A N 1
ATOM 2199 C CA . GLY A 1 287 ? 1.981 -10.351 -12.180 1.00 98.19 287 GLY A CA 1
ATOM 2200 C C . GLY A 1 287 ? 1.566 -10.509 -10.713 1.00 98.19 287 GLY A C 1
ATOM 2201 O O . GLY A 1 287 ? 2.441 -10.749 -9.884 1.00 98.19 287 GLY A O 1
ATOM 2202 N N . SER A 1 288 ? 0.271 -10.408 -10.383 1.00 98.56 288 SER A N 1
ATOM 2203 C CA . SER A 1 288 ? -0.248 -10.545 -9.014 1.00 98.56 288 SER A CA 1
ATOM 2204 C C . SER A 1 288 ? 0.273 -11.762 -8.248 1.00 98.56 288 SER A C 1
ATOM 2206 O O . SER A 1 288 ? 0.695 -11.594 -7.109 1.00 98.56 288 SER A O 1
ATOM 2208 N N . ASP A 1 289 ? 0.334 -12.951 -8.855 1.00 98.25 289 ASP A N 1
ATOM 2209 C CA . ASP A 1 289 ? 0.830 -14.159 -8.172 1.00 98.25 289 ASP A CA 1
ATOM 2210 C C . ASP A 1 289 ? 2.292 -14.016 -7.718 1.00 98.25 289 ASP A C 1
ATOM 2212 O O . ASP A 1 289 ? 2.646 -14.351 -6.587 1.00 98.25 289 ASP A O 1
ATOM 2216 N N . GLU A 1 290 ? 3.152 -13.456 -8.575 1.00 98.31 290 GLU A N 1
ATOM 2217 C CA . GLU A 1 290 ? 4.559 -13.233 -8.230 1.00 98.31 290 GLU A CA 1
ATOM 2218 C C . GLU A 1 290 ? 4.708 -12.060 -7.251 1.00 98.31 290 GLU A C 1
ATOM 2220 O O . GLU A 1 290 ? 5.560 -12.109 -6.364 1.00 98.31 290 GLU A O 1
ATOM 2225 N N . MET A 1 291 ? 3.856 -11.032 -7.343 1.00 98.44 291 MET A N 1
ATOM 2226 C CA . MET A 1 291 ? 3.799 -9.968 -6.338 1.00 98.44 291 MET A CA 1
ATOM 2227 C C . MET A 1 291 ? 3.395 -10.508 -4.966 1.00 98.44 291 MET A C 1
ATOM 2229 O O . MET A 1 291 ? 4.086 -10.210 -3.995 1.00 98.44 291 MET A O 1
ATOM 2233 N N . LYS A 1 292 ? 2.345 -11.338 -4.877 1.00 97.00 292 LYS A N 1
ATOM 2234 C CA . LYS A 1 292 ? 1.939 -12.027 -3.643 1.00 97.00 292 LYS A CA 1
ATOM 2235 C C . LYS A 1 292 ? 3.110 -12.826 -3.074 1.00 97.00 292 LYS A C 1
ATOM 2237 O O . LYS A 1 292 ? 3.486 -12.611 -1.925 1.00 97.00 292 LYS A O 1
ATOM 2242 N N . ARG A 1 293 ? 3.773 -13.646 -3.898 1.00 96.44 293 ARG A N 1
ATOM 2243 C CA . ARG A 1 293 ? 4.956 -14.410 -3.472 1.00 96.44 293 ARG A CA 1
ATOM 2244 C C . ARG A 1 293 ? 6.060 -13.513 -2.907 1.00 96.44 293 ARG A C 1
ATOM 2246 O O . ARG A 1 293 ? 6.660 -13.865 -1.899 1.00 96.44 293 ARG A O 1
ATOM 2253 N N . ILE A 1 294 ? 6.355 -12.379 -3.549 1.00 96.50 294 ILE A N 1
ATOM 2254 C CA . ILE A 1 294 ? 7.378 -11.426 -3.085 1.00 96.50 294 ILE A CA 1
ATOM 2255 C C . ILE A 1 294 ? 6.956 -10.745 -1.770 1.00 96.50 294 ILE A C 1
ATOM 2257 O O . ILE A 1 294 ? 7.798 -10.523 -0.901 1.00 96.50 294 ILE A O 1
ATOM 2261 N N . LEU A 1 295 ? 5.673 -10.409 -1.620 1.00 95.25 295 LEU A N 1
ATOM 2262 C CA . LEU A 1 295 ? 5.117 -9.738 -0.439 1.00 95.25 295 LEU A CA 1
ATOM 2263 C C . LEU A 1 295 ? 5.022 -10.645 0.793 1.00 95.25 295 LEU A C 1
ATOM 2265 O O . LEU A 1 295 ? 5.069 -10.123 1.903 1.00 95.25 295 LEU A O 1
ATOM 2269 N N . ALA A 1 296 ? 4.917 -11.959 0.594 1.00 92.94 296 ALA A N 1
ATOM 2270 C CA . ALA A 1 296 ? 4.867 -12.966 1.656 1.00 92.94 296 ALA A CA 1
ATOM 2271 C C . ALA A 1 296 ? 6.241 -13.542 2.045 1.00 92.94 296 ALA A C 1
ATOM 2273 O O . ALA A 1 296 ? 6.334 -14.457 2.862 1.00 92.94 296 ALA A O 1
ATOM 2274 N N . MET A 1 297 ? 7.338 -13.056 1.453 1.00 90.56 297 MET A N 1
ATOM 2275 C CA . MET A 1 297 ? 8.666 -13.602 1.746 1.00 90.56 297 MET A CA 1
ATOM 2276 C C . MET A 1 297 ? 9.046 -13.405 3.220 1.00 90.56 297 MET A C 1
ATOM 2278 O O . MET A 1 297 ? 9.165 -12.271 3.686 1.00 90.56 297 MET A O 1
ATOM 2282 N N . ASP A 1 298 ? 9.363 -14.505 3.911 1.00 81.62 298 ASP A N 1
ATOM 2283 C CA . ASP A 1 298 ? 10.052 -14.448 5.200 1.00 81.62 298 ASP A CA 1
ATOM 2284 C C . ASP A 1 298 ? 11.508 -14.021 4.986 1.00 81.62 298 ASP A C 1
ATOM 2286 O O . ASP A 1 298 ? 12.326 -14.688 4.339 1.00 81.62 298 ASP A O 1
ATOM 2290 N N . CYS A 1 299 ? 11.826 -12.851 5.516 1.00 77.56 299 CYS A N 1
ATOM 2291 C CA . CYS A 1 299 ? 13.074 -12.168 5.283 1.00 77.56 299 CYS A CA 1
ATOM 2292 C C . CYS A 1 299 ? 13.762 -11.917 6.610 1.00 77.56 299 CYS A C 1
ATOM 2294 O O . CYS A 1 299 ? 13.323 -11.095 7.409 1.00 77.56 299 CYS A O 1
ATOM 2296 N N . SER A 1 300 ? 14.900 -12.580 6.823 1.00 63.50 300 SER A N 1
ATOM 2297 C CA . SER A 1 300 ? 15.743 -12.372 8.004 1.00 63.50 300 SER A CA 1
ATOM 2298 C C . SER A 1 300 ? 15.954 -10.876 8.298 1.00 63.50 300 SER A C 1
ATOM 2300 O O . SER A 1 300 ? 16.597 -10.159 7.523 1.00 63.50 300 SER A O 1
ATOM 2302 N N . GLY A 1 301 ? 15.412 -10.420 9.435 1.00 56.78 301 GLY A N 1
ATOM 2303 C CA . GLY A 1 301 ? 15.473 -9.029 9.901 1.00 56.78 301 GLY A CA 1
ATOM 2304 C C . GLY A 1 301 ? 14.284 -8.141 9.511 1.00 56.78 301 GLY A C 1
ATOM 2305 O O . GLY A 1 301 ? 14.323 -6.941 9.783 1.00 56.78 301 GLY A O 1
ATOM 2306 N N . HIS A 1 302 ? 13.242 -8.694 8.891 1.00 60.31 302 HIS A N 1
ATOM 2307 C CA . HIS A 1 302 ? 12.041 -7.972 8.494 1.00 60.31 302 HIS A CA 1
ATOM 2308 C C . HIS A 1 302 ? 10.875 -8.362 9.407 1.00 60.31 302 HIS A C 1
ATOM 2310 O O . HIS A 1 302 ? 10.175 -9.330 9.152 1.00 60.31 302 HIS A O 1
ATOM 2316 N N . SER A 1 303 ? 10.692 -7.614 10.498 1.00 66.38 303 SER A N 1
ATOM 2317 C CA . SER A 1 303 ? 9.526 -7.812 11.357 1.00 66.38 303 SER A CA 1
ATOM 2318 C C . SER A 1 303 ? 8.279 -7.192 10.730 1.00 66.38 303 SER A C 1
ATOM 2320 O O . SER A 1 303 ? 8.284 -5.987 10.435 1.00 66.38 303 SER A O 1
ATOM 2322 N N . ASP A 1 304 ? 7.221 -7.975 10.538 1.00 75.31 304 ASP A N 1
ATOM 2323 C CA . ASP A 1 304 ? 5.934 -7.456 10.087 1.00 75.31 304 ASP A CA 1
ATOM 2324 C C . ASP A 1 304 ? 5.174 -6.863 11.274 1.00 75.31 304 ASP A C 1
ATOM 2326 O O . ASP A 1 304 ? 4.740 -7.557 12.186 1.00 75.31 304 ASP A O 1
ATOM 2330 N N . ARG A 1 305 ? 4.980 -5.544 11.264 1.00 82.12 305 ARG A N 1
ATOM 2331 C CA . ARG A 1 305 ? 4.331 -4.816 12.366 1.00 82.12 305 ARG A CA 1
ATOM 2332 C C . ARG A 1 305 ? 2.827 -5.081 12.469 1.00 82.12 305 ARG A C 1
ATOM 2334 O O . ARG A 1 305 ? 2.213 -4.562 13.396 1.00 82.12 305 ARG A O 1
ATOM 2341 N N . LEU A 1 306 ? 2.232 -5.799 11.512 1.00 84.62 306 LEU A N 1
ATOM 2342 C CA . LEU A 1 306 ? 0.846 -6.256 11.596 1.00 84.62 306 LEU A CA 1
ATOM 2343 C C . LEU A 1 306 ? 0.701 -7.404 12.592 1.00 84.62 306 LEU A C 1
ATOM 2345 O O . LEU A 1 306 ? -0.353 -7.510 13.201 1.00 84.62 306 LEU A O 1
ATOM 2349 N N . VAL A 1 307 ? 1.738 -8.224 12.788 1.00 84.31 307 VAL A N 1
ATOM 2350 C CA . VAL A 1 307 ? 1.652 -9.427 13.632 1.00 84.31 307 VAL A CA 1
ATOM 2351 C C . VAL A 1 307 ? 2.772 -9.542 14.667 1.00 84.31 307 VAL A C 1
ATOM 2353 O O . VAL A 1 307 ? 2.526 -9.971 15.797 1.00 84.31 307 VAL A O 1
ATOM 2356 N N . ASP A 1 308 ? 3.980 -9.076 14.363 1.00 82.00 308 ASP A N 1
ATOM 2357 C CA . ASP A 1 308 ? 5.125 -9.200 15.257 1.00 82.00 308 ASP A CA 1
ATOM 2358 C C . ASP A 1 308 ? 5.015 -8.284 16.470 1.00 82.00 308 ASP A C 1
ATOM 2360 O O . ASP A 1 308 ? 4.779 -7.079 16.364 1.00 82.00 308 ASP A O 1
ATOM 2364 N N . ASN A 1 309 ? 5.285 -8.853 17.647 1.00 80.88 309 ASN A N 1
ATOM 2365 C CA . ASN A 1 309 ? 5.136 -8.182 18.943 1.00 80.88 309 ASN A CA 1
ATOM 2366 C C . ASN A 1 309 ? 3.712 -7.651 19.193 1.00 80.88 309 ASN A C 1
ATOM 2368 O O . ASN A 1 309 ? 3.526 -6.707 19.964 1.00 80.88 309 ASN A O 1
ATOM 2372 N N . THR A 1 310 ? 2.713 -8.258 18.552 1.00 83.38 310 THR A N 1
ATOM 2373 C CA . THR A 1 310 ? 1.296 -7.995 18.808 1.00 83.38 310 THR A CA 1
ATOM 2374 C C . THR A 1 310 ? 0.674 -9.136 19.618 1.00 83.38 310 THR A C 1
ATOM 2376 O O . THR A 1 310 ? 1.315 -10.147 19.903 1.00 83.38 310 THR A O 1
ATOM 2379 N N . CYS A 1 311 ? -0.588 -8.972 20.012 1.00 82.31 311 CYS A N 1
ATOM 2380 C CA . CYS A 1 311 ? -1.394 -10.043 20.597 1.00 82.31 311 CYS A CA 1
ATOM 2381 C C . CYS A 1 311 ? -2.137 -10.890 19.546 1.00 82.31 311 CYS A C 1
ATOM 2383 O O . CYS A 1 311 ? -2.983 -11.699 19.924 1.00 82.31 311 CYS A O 1
ATOM 2385 N N . ILE A 1 312 ? -1.859 -10.695 18.252 1.00 84.19 312 ILE A N 1
ATOM 2386 C CA . ILE A 1 312 ? -2.522 -11.426 17.172 1.00 84.19 312 ILE A CA 1
ATOM 2387 C C . ILE A 1 312 ? -1.952 -12.854 17.112 1.00 84.19 312 ILE A C 1
ATOM 2389 O O . ILE A 1 312 ? -0.732 -13.017 17.048 1.00 84.19 312 ILE A O 1
ATOM 2393 N N . PRO A 1 313 ? -2.797 -13.901 17.156 1.00 84.44 313 PRO A N 1
ATOM 2394 C CA . PRO A 1 313 ? -2.333 -15.283 17.071 1.00 84.44 313 PRO A CA 1
ATOM 2395 C C . PRO A 1 313 ? -1.804 -15.586 15.664 1.00 84.44 313 PRO A C 1
ATOM 2397 O O . PRO A 1 313 ? -2.485 -15.290 14.689 1.00 84.44 313 PRO A O 1
ATOM 2400 N N . ILE A 1 314 ? -0.627 -16.207 15.558 1.00 83.44 314 ILE A N 1
ATOM 2401 C CA . ILE A 1 314 ? 0.052 -16.514 14.275 1.00 83.44 314 ILE A CA 1
ATOM 2402 C C . ILE A 1 314 ? 0.402 -18.001 14.116 1.00 83.44 314 ILE A C 1
ATOM 2404 O O . ILE A 1 314 ? 1.321 -18.374 13.393 1.00 83.44 314 ILE A O 1
ATOM 2408 N N . LYS A 1 315 ? -0.238 -18.877 14.896 1.00 80.38 315 LYS A N 1
ATOM 2409 C CA . LYS A 1 315 ? 0.034 -20.317 14.865 1.00 80.38 315 LYS A CA 1
ATOM 2410 C C . LYS A 1 315 ? -1.265 -21.092 14.871 1.00 80.38 315 LYS A C 1
ATOM 2412 O O . LYS A 1 315 ? -2.109 -20.878 15.737 1.00 80.38 315 LYS A O 1
ATOM 2417 N N . GLN A 1 316 ? -1.340 -22.111 14.022 1.00 80.62 316 GLN A N 1
ATOM 2418 C CA . GLN A 1 316 ? -2.457 -23.057 14.000 1.00 80.62 316 GLN A CA 1
ATOM 2419 C C . GLN A 1 316 ? -2.724 -23.699 15.375 1.00 80.62 316 GLN A C 1
ATOM 2421 O O . GLN A 1 316 ? -3.865 -23.980 15.736 1.00 80.62 316 GLN A O 1
ATOM 2426 N N . ALA A 1 317 ? -1.681 -23.887 16.193 1.00 82.25 317 ALA A N 1
ATOM 2427 C CA . ALA A 1 317 ? -1.805 -24.410 17.555 1.00 82.25 317 ALA A CA 1
ATOM 2428 C C . ALA A 1 317 ? -2.659 -23.526 18.490 1.00 82.25 317 ALA A C 1
ATOM 2430 O O . ALA A 1 317 ? -3.166 -24.022 19.503 1.00 82.25 317 ALA A O 1
ATOM 2431 N N . ASP A 1 318 ? -2.829 -22.243 18.164 1.00 78.44 318 ASP A N 1
ATOM 2432 C CA . ASP A 1 318 ? -3.622 -21.298 18.947 1.00 78.44 318 ASP A CA 1
ATOM 2433 C C . ASP A 1 318 ? -5.098 -21.280 18.533 1.00 78.44 318 ASP A C 1
ATOM 2435 O O . ASP A 1 318 ? -5.928 -20.891 19.349 1.00 78.44 318 ASP A O 1
ATOM 2439 N N . LEU A 1 319 ? -5.456 -21.828 17.363 1.00 80.44 319 LEU A N 1
ATOM 2440 C CA . LEU A 1 319 ? -6.814 -21.817 16.798 1.00 80.44 319 LEU A CA 1
ATOM 2441 C C . LEU A 1 319 ? -7.903 -22.205 17.816 1.00 80.44 319 LEU A C 1
ATOM 2443 O O . LEU A 1 319 ? -8.897 -21.502 17.973 1.00 80.44 319 LEU A O 1
ATOM 2447 N N . ARG A 1 320 ? -7.700 -23.294 18.573 1.00 81.38 320 ARG A N 1
ATOM 2448 C CA . ARG A 1 320 ? -8.664 -23.760 19.593 1.00 81.38 320 ARG A CA 1
ATOM 2449 C C . ARG A 1 320 ? -8.780 -22.844 20.815 1.00 81.38 320 ARG A C 1
ATOM 2451 O O . ARG A 1 320 ? -9.786 -22.908 21.512 1.00 81.38 320 ARG A O 1
ATOM 2458 N N . LYS A 1 321 ? -7.748 -22.054 21.115 1.00 82.88 321 LYS A N 1
ATOM 2459 C CA . LYS A 1 321 ? -7.692 -21.153 22.277 1.00 82.88 321 LYS A CA 1
ATOM 2460 C C . LYS A 1 321 ? -8.194 -19.756 21.936 1.00 82.88 321 LYS A C 1
ATOM 2462 O O . LYS A 1 321 ? -8.818 -19.120 22.776 1.00 82.88 321 LYS A O 1
ATOM 2467 N N . THR A 1 322 ? -7.876 -19.279 20.738 1.00 82.81 322 THR A N 1
ATOM 2468 C CA . THR A 1 322 ? -8.100 -17.893 20.313 1.00 82.81 322 THR A CA 1
ATOM 2469 C C . THR A 1 322 ? -9.281 -17.752 19.361 1.00 82.81 322 THR A C 1
ATOM 2471 O O . THR A 1 322 ? -9.711 -16.634 19.108 1.00 82.81 322 THR A O 1
ATOM 2474 N N . GLY A 1 323 ? -9.818 -18.862 18.839 1.00 85.50 323 GLY A N 1
ATOM 2475 C CA . GLY A 1 323 ? -10.913 -18.867 17.866 1.00 85.50 323 GLY A CA 1
ATOM 2476 C C . GLY A 1 323 ? -10.472 -18.574 16.429 1.00 85.50 323 GLY A C 1
ATOM 2477 O O . GLY A 1 323 ? -11.270 -18.736 15.512 1.00 85.50 323 GLY A O 1
ATOM 2478 N N . GLY A 1 324 ? -9.209 -18.193 16.225 1.00 88.00 324 GLY A N 1
ATOM 2479 C CA . GLY A 1 324 ? -8.614 -17.928 14.919 1.00 88.00 324 GLY A CA 1
ATOM 2480 C C . GLY A 1 324 ? -7.126 -17.595 15.005 1.00 88.00 324 GLY A C 1
ATOM 2481 O O . GLY A 1 324 ? -6.615 -17.304 16.093 1.00 88.00 324 GLY A O 1
ATOM 2482 N N . PHE A 1 325 ? -6.428 -17.656 13.876 1.00 89.75 325 PHE A N 1
ATOM 2483 C CA . PHE A 1 325 ? -5.024 -17.261 13.742 1.00 89.75 325 PHE A CA 1
ATOM 2484 C C . PHE A 1 325 ? -4.743 -16.696 12.346 1.00 89.75 325 PHE A C 1
ATOM 2486 O O . PHE A 1 325 ? -5.457 -16.995 11.396 1.00 89.75 325 PHE A O 1
ATOM 2493 N N . VAL A 1 326 ? -3.701 -15.878 12.237 1.00 89.12 326 VAL A N 1
ATOM 2494 C CA . VAL A 1 326 ? -3.154 -15.398 10.966 1.00 89.12 326 VAL A CA 1
ATOM 2495 C C . VAL A 1 326 ? -2.230 -16.458 10.384 1.00 89.12 326 VAL A C 1
ATOM 2497 O O . VAL A 1 326 ? -1.280 -16.863 11.057 1.00 89.12 326 VAL A O 1
ATOM 2500 N N . ASP A 1 327 ? -2.512 -16.878 9.156 1.00 87.94 327 ASP A N 1
ATOM 2501 C CA . ASP A 1 327 ? -1.731 -17.868 8.415 1.00 87.94 327 ASP A CA 1
ATOM 2502 C C . ASP A 1 327 ? -0.629 -17.199 7.586 1.00 87.94 327 ASP A C 1
ATOM 2504 O O . ASP A 1 327 ? 0.547 -17.542 7.707 1.00 87.94 327 ASP A O 1
ATOM 2508 N N . GLU A 1 328 ? -0.985 -16.163 6.822 1.00 89.12 328 GLU A N 1
ATOM 2509 C CA . GLU A 1 328 ? -0.054 -15.485 5.921 1.00 89.12 328 GLU A CA 1
ATOM 2510 C C . GLU A 1 328 ? -0.244 -13.963 5.933 1.00 89.12 328 GLU A C 1
ATOM 2512 O O . GLU A 1 328 ? -1.343 -13.438 6.135 1.00 89.12 328 GLU A O 1
ATOM 2517 N N . VAL A 1 329 ? 0.853 -13.232 5.721 1.00 91.25 329 VAL A N 1
ATOM 2518 C CA . VAL A 1 329 ? 0.858 -11.769 5.638 1.00 91.25 329 VAL A CA 1
ATOM 2519 C C . VAL A 1 329 ? 1.585 -11.334 4.372 1.00 91.25 329 VAL A C 1
ATOM 2521 O O . VAL A 1 329 ? 2.735 -11.697 4.144 1.00 91.25 329 VAL A O 1
ATOM 2524 N N . TYR A 1 330 ? 0.918 -10.505 3.576 1.00 93.69 330 TYR A N 1
ATOM 2525 C CA . TYR A 1 330 ? 1.428 -9.931 2.335 1.00 93.69 330 TYR A CA 1
ATOM 2526 C C . TYR A 1 330 ? 1.648 -8.441 2.547 1.00 93.69 330 TYR A C 1
ATOM 2528 O O . TYR A 1 330 ? 0.697 -7.664 2.458 1.00 93.69 330 TYR A O 1
ATOM 2536 N N . GLY A 1 331 ? 2.874 -8.024 2.861 1.00 93.50 331 GLY A N 1
ATOM 2537 C CA . GLY A 1 331 ? 3.068 -6.712 3.476 1.00 93.50 331 GLY A CA 1
ATOM 2538 C C . GLY A 1 331 ? 4.300 -5.933 3.046 1.00 93.50 331 GLY A C 1
ATOM 2539 O O . GLY A 1 331 ? 5.285 -6.448 2.516 1.00 93.50 331 GLY A O 1
ATOM 2540 N N . LYS A 1 332 ? 4.261 -4.626 3.327 1.00 93.69 332 LYS A N 1
ATOM 2541 C CA . LYS A 1 332 ? 5.430 -3.754 3.261 1.00 93.69 332 LYS A CA 1
ATOM 2542 C C . LYS A 1 332 ? 5.435 -2.719 4.379 1.00 93.69 332 LYS A C 1
ATOM 2544 O O . LYS A 1 332 ? 4.624 -1.797 4.433 1.00 93.69 332 LYS A O 1
ATOM 2549 N N . THR A 1 333 ? 6.493 -2.775 5.182 1.00 92.19 333 THR A N 1
ATOM 2550 C CA . THR A 1 333 ? 6.807 -1.759 6.189 1.00 92.19 333 THR A CA 1
ATOM 2551 C C . THR A 1 333 ? 7.423 -0.491 5.584 1.00 92.19 333 THR A C 1
ATOM 2553 O O . THR A 1 333 ? 8.179 -0.533 4.603 1.00 92.19 333 THR A O 1
ATOM 2556 N N . GLY A 1 334 ? 7.168 0.654 6.222 1.00 89.94 334 GLY A N 1
ATOM 2557 C CA . GLY A 1 334 ? 7.741 1.956 5.886 1.00 89.94 334 GLY A CA 1
ATOM 2558 C C . GLY A 1 334 ? 8.230 2.715 7.117 1.00 89.94 334 GLY A C 1
ATOM 2559 O O . GLY A 1 334 ? 7.535 2.800 8.124 1.00 89.94 334 GLY A O 1
ATOM 2560 N N . THR A 1 335 ? 9.436 3.281 7.069 1.00 87.88 335 THR A N 1
ATOM 2561 C CA . THR A 1 335 ? 9.937 4.147 8.147 1.00 87.88 335 THR A CA 1
ATOM 2562 C C . THR A 1 335 ? 10.792 5.261 7.564 1.00 87.88 335 THR A C 1
ATOM 2564 O O . THR A 1 335 ? 11.697 5.008 6.771 1.00 87.88 335 THR A O 1
ATOM 2567 N N . THR A 1 336 ? 10.512 6.498 7.960 1.00 86.62 336 THR A N 1
ATOM 2568 C CA . THR A 1 336 ? 11.417 7.635 7.768 1.00 86.62 336 THR A CA 1
ATOM 2569 C C . THR A 1 336 ? 11.224 8.630 8.911 1.00 86.62 336 THR A C 1
ATOM 2571 O O . THR A 1 336 ? 10.478 8.370 9.857 1.00 86.62 336 THR A O 1
ATOM 2574 N N . TYR A 1 337 ? 11.921 9.762 8.882 1.00 82.00 337 TYR A N 1
ATOM 2575 C CA . TYR A 1 337 ? 11.768 10.765 9.930 1.00 82.00 337 TYR A CA 1
ATOM 2576 C C . TYR A 1 337 ? 10.326 11.291 9.969 1.00 82.00 337 TYR A C 1
ATOM 2578 O O . TYR A 1 337 ? 9.862 11.902 9.012 1.00 82.00 337 TYR A O 1
ATOM 2586 N N . GLY A 1 338 ? 9.636 11.068 11.089 1.00 80.88 338 GLY A N 1
ATOM 2587 C CA . GLY A 1 338 ? 8.273 11.556 11.308 1.00 80.88 338 GLY A CA 1
ATOM 2588 C C . GLY A 1 338 ? 7.155 10.614 10.856 1.00 80.88 338 GLY A C 1
ATOM 2589 O O . GLY A 1 338 ? 5.999 10.954 11.074 1.00 80.88 338 GLY A O 1
ATOM 2590 N N . VAL A 1 339 ? 7.460 9.437 10.293 1.00 86.75 339 VAL A N 1
ATOM 2591 C CA . VAL A 1 339 ? 6.434 8.433 9.969 1.00 86.75 339 VAL A CA 1
ATOM 2592 C C . VAL A 1 339 ? 6.919 7.005 10.208 1.00 86.75 339 VAL A C 1
ATOM 2594 O O . VAL A 1 339 ? 8.046 6.627 9.872 1.00 86.75 339 VAL A O 1
ATOM 2597 N N . ASN A 1 340 ? 6.025 6.203 10.775 1.00 88.94 340 ASN A N 1
ATOM 2598 C CA . ASN A 1 340 ? 6.147 4.761 10.883 1.00 88.94 340 ASN A CA 1
ATOM 2599 C C . ASN A 1 340 ? 4.868 4.151 10.306 1.00 88.94 340 ASN A C 1
ATOM 2601 O O . ASN A 1 340 ? 3.792 4.379 10.847 1.00 88.94 340 ASN A O 1
ATOM 2605 N N . ALA A 1 341 ? 5.000 3.439 9.195 1.00 91.12 341 ALA A N 1
ATOM 2606 C CA . ALA A 1 341 ? 3.898 2.883 8.430 1.00 91.12 341 ALA A CA 1
ATOM 2607 C C . ALA A 1 341 ? 4.072 1.371 8.254 1.00 91.12 341 ALA A C 1
ATOM 2609 O O . ALA A 1 341 ? 5.192 0.839 8.252 1.00 91.12 341 ALA A O 1
ATOM 2610 N N . ASN A 1 342 ? 2.951 0.690 8.070 1.00 93.19 342 ASN A N 1
ATOM 2611 C CA . ASN A 1 342 ? 2.883 -0.663 7.546 1.00 93.19 342 ASN A CA 1
ATOM 2612 C C . ASN A 1 342 ? 1.594 -0.795 6.733 1.00 93.19 342 ASN A C 1
ATOM 2614 O O . ASN A 1 342 ? 0.602 -0.156 7.076 1.00 93.19 342 ASN A O 1
ATOM 2618 N N . ALA A 1 343 ? 1.626 -1.581 5.667 1.00 95.44 343 ALA A N 1
ATOM 2619 C CA . ALA A 1 343 ? 0.457 -1.889 4.856 1.00 95.44 343 ALA A CA 1
ATOM 2620 C C . ALA A 1 343 ? 0.577 -3.333 4.377 1.00 95.44 343 ALA A C 1
ATOM 2622 O O . ALA A 1 343 ? 1.658 -3.733 3.942 1.00 95.44 343 ALA A O 1
ATOM 2623 N N . GLY A 1 344 ? -0.507 -4.095 4.459 1.00 95.00 344 GLY A N 1
ATOM 2624 C CA . GLY A 1 344 ? -0.527 -5.471 3.988 1.00 95.00 344 GLY A CA 1
ATOM 2625 C C . GLY A 1 344 ? -1.922 -6.080 3.987 1.00 95.00 344 GLY A C 1
ATOM 2626 O O . GLY A 1 344 ? -2.850 -5.504 4.554 1.00 95.00 344 GLY A O 1
ATOM 2627 N N . VAL A 1 345 ? -2.037 -7.240 3.344 1.00 95.38 345 VAL A N 1
ATOM 2628 C CA . VAL A 1 345 ? -3.189 -8.143 3.455 1.00 95.38 345 VAL A CA 1
ATOM 2629 C C . VAL A 1 345 ? -2.832 -9.253 4.432 1.00 95.38 345 VAL A C 1
ATOM 2631 O O . VAL A 1 345 ? -1.701 -9.737 4.432 1.00 95.38 345 VAL A O 1
ATOM 2634 N N . VAL A 1 346 ? -3.792 -9.634 5.267 1.00 92.56 346 VAL A N 1
ATOM 2635 C CA . VAL A 1 346 ? -3.645 -10.687 6.270 1.00 92.56 346 VAL A CA 1
ATOM 2636 C C . VAL A 1 346 ? -4.641 -11.792 5.939 1.00 92.56 346 VAL A C 1
ATOM 2638 O O . VAL A 1 346 ? -5.845 -11.543 5.933 1.00 92.56 346 VAL A O 1
ATOM 2641 N N . GLU A 1 347 ? -4.142 -12.995 5.672 1.00 92.19 347 GLU A N 1
ATOM 2642 C CA . GLU A 1 347 ? -4.959 -14.203 5.565 1.00 92.19 347 GLU A CA 1
ATOM 2643 C C . GLU A 1 347 ? -5.083 -14.832 6.956 1.00 92.19 347 GLU A C 1
ATOM 2645 O O . GLU A 1 347 ? -4.084 -15.072 7.637 1.00 92.19 347 GLU A O 1
ATOM 2650 N N . ALA A 1 348 ? -6.316 -15.054 7.412 1.00 89.69 348 ALA A N 1
ATOM 2651 C CA . ALA A 1 348 ? -6.595 -15.608 8.731 1.00 89.69 348 ALA A CA 1
ATOM 2652 C C . ALA A 1 348 ? -7.610 -16.749 8.654 1.00 89.69 348 ALA A C 1
ATOM 2654 O O . ALA A 1 348 ? -8.607 -16.673 7.934 1.00 89.69 348 ALA A O 1
ATOM 2655 N N . GLU A 1 349 ? -7.374 -17.784 9.453 1.00 88.62 349 GLU A N 1
ATOM 2656 C CA . GLU A 1 349 ? -8.295 -18.894 9.655 1.00 88.62 349 GLU A CA 1
ATOM 2657 C C . GLU A 1 349 ? -9.067 -18.704 10.961 1.00 88.62 349 GLU A C 1
ATOM 2659 O O . GLU A 1 349 ? -8.495 -18.345 11.992 1.00 88.62 349 GLU A O 1
ATOM 2664 N N . PHE A 1 350 ? -10.363 -19.007 10.938 1.00 86.00 350 PHE A N 1
ATOM 2665 C CA . PHE A 1 350 ? -11.245 -18.963 12.104 1.00 86.00 350 PHE A CA 1
ATOM 2666 C C . PHE A 1 350 ? -11.904 -20.325 12.321 1.00 86.00 350 PHE A C 1
ATOM 2668 O O . PHE A 1 350 ? -12.115 -21.084 11.373 1.00 86.00 350 PHE A O 1
ATOM 2675 N N . LEU A 1 351 ? -12.250 -20.638 13.571 1.00 81.94 351 LEU A N 1
ATOM 2676 C CA . LEU A 1 351 ? -13.140 -21.760 13.861 1.00 81.94 351 LEU A CA 1
ATOM 2677 C C . LEU A 1 351 ? -14.519 -21.454 13.264 1.00 81.94 351 LEU A C 1
ATOM 2679 O O . LEU A 1 351 ? -15.110 -20.423 13.585 1.00 81.94 351 LEU A O 1
ATOM 2683 N N . GLY A 1 352 ? -14.980 -22.333 12.372 1.00 68.44 352 GLY A N 1
ATOM 2684 C CA . GLY A 1 352 ? -16.301 -22.254 11.742 1.00 68.44 352 GLY A CA 1
ATOM 2685 C C . GLY A 1 352 ? -17.454 -22.650 12.650 1.00 68.44 352 GLY A C 1
ATOM 2686 O O . GLY A 1 352 ? -17.206 -23.303 13.693 1.00 68.44 352 GLY A O 1
#

Radius of gyration: 26.43 Å; chains: 1; bounding box: 74×65×52 Å

Foldseek 3Di:
DDDPPVVPPVPPPDPDPCVLVVLLVVLLVVPVVDPPPCPVPDDDDVVVVLSSLLSPLQSLLCVLPVVCCVPVNPVVLVCLAPPPDNDPVNVVSNVSNVVSVVSNCVSPPPPPPPPPDDDDPCVVVVVQQVDAAVVVQVVVQVVQVVCVVVVNDPQPDLVLDFDWDADLVSNHTHDGRQQQPKAAPALLCLLLLLQLLLVCCVVVLDPDDPLLLVLNLCCFQVVDLVSSLVSCVSRPQVSSVVVLVVLVQVSAHDDRQDPVSASRVGIGGNNSSQSSQSCLCVVVGRCSVVLQVSQQDDHVPDDQPVDPPDPAAADPVCCVVPQKHWPTWRWGWGDHVSDTDIGIDTDMDGDD